Protein AF-A0A2N5SEU7-F1 (afdb_monomer_lite)

InterPro domains:
  IPR001895 Ras guanine-nucleotide exchange factors catalytic domain [PF00617] (1-137)
  IPR001895 Ras guanine-nucleotide exchange factors catalytic domain [PS50009] (1-193)
  IPR001895 Ras guanine-nucleotide exchange factors catalytic domain [SM00147] (1-194)
  IPR008937 Ras-like guanine nucleotide exchange factor [PTHR23113] (2-198)
  IPR019804 Ras guanine-nucleotide exchange factor, conserved site [PS00720] (99-135)
  IPR023578 Ras guanine nucleotide exchange factor domain superfamily [SSF48366] (1-199)
  IPR036964 Ras guanine-nucleotide exchange factor, catalytic domain superfamily [G3DSA:1.10.840.10] (1-204)

Organism: NCBI:txid200324

Structure (mmCIF, N/CA/C/O backbone):
data_AF-A0A2N5SEU7-F1
#
_entry.id   AF-A0A2N5SEU7-F1
#
loop_
_atom_site.group_PDB
_atom_site.id
_atom_site.type_symbol
_atom_site.label_atom_id
_atom_site.label_alt_id
_atom_site.label_comp_id
_atom_site.label_asym_id
_atom_site.label_entity_id
_atom_site.label_seq_id
_atom_site.pdbx_PDB_ins_code
_atom_site.Cartn_x
_atom_site.Cartn_y
_atom_site.Cartn_z
_atom_site.occupancy
_atom_site.B_iso_or_equiv
_atom_site.auth_seq_id
_atom_site.auth_comp_id
_atom_site.auth_asym_id
_atom_site.auth_atom_id
_atom_site.pdbx_PDB_model_num
ATOM 1 N N . MET A 1 1 ? -11.056 3.566 -2.240 1.00 84.94 1 MET A N 1
ATOM 2 C CA . MET A 1 1 ? -10.557 2.668 -1.167 1.00 84.94 1 MET A CA 1
ATOM 3 C C . MET A 1 1 ? -9.875 3.418 -0.014 1.00 84.94 1 MET A C 1
ATOM 5 O O . MET A 1 1 ? -10.468 3.458 1.050 1.00 84.94 1 MET A O 1
ATOM 9 N N . THR A 1 2 ? -8.694 4.036 -0.175 1.00 91.62 2 THR A N 1
ATOM 10 C CA . THR A 1 2 ? -7.961 4.695 0.941 1.00 91.62 2 THR A CA 1
ATOM 11 C C . THR A 1 2 ? -8.786 5.736 1.715 1.00 91.62 2 THR A C 1
ATOM 13 O O . THR A 1 2 ? -8.778 5.711 2.942 1.00 91.62 2 THR A O 1
ATOM 16 N N . GLY A 1 3 ? -9.537 6.603 1.019 1.00 90.00 3 GLY A N 1
ATOM 17 C CA . GLY A 1 3 ? -10.453 7.569 1.650 1.00 90.00 3 GLY A CA 1
ATOM 18 C C . GLY A 1 3 ? -11.487 6.896 2.557 1.00 90.00 3 GLY A C 1
ATOM 19 O O . GLY A 1 3 ? -11.580 7.239 3.729 1.00 90.00 3 GLY A O 1
ATOM 20 N N . TRP A 1 4 ? -12.136 5.830 2.070 1.00 90.62 4 TRP A N 1
ATOM 21 C CA . TRP A 1 4 ? -13.144 5.068 2.822 1.00 90.62 4 TRP A CA 1
ATOM 22 C C . TRP A 1 4 ? -12.610 4.516 4.145 1.00 90.62 4 TRP A C 1
ATOM 24 O O . TRP A 1 4 ? -13.307 4.573 5.153 1.00 90.62 4 TRP A O 1
ATOM 34 N N . PHE A 1 5 ? -11.364 4.034 4.188 1.00 94.19 5 PHE A N 1
ATOM 35 C CA . PHE A 1 5 ? -10.752 3.596 5.447 1.00 94.19 5 PHE A CA 1
ATOM 36 C C . PHE A 1 5 ? -10.540 4.757 6.430 1.00 94.19 5 PHE A C 1
ATOM 38 O O . PHE A 1 5 ? -10.789 4.592 7.622 1.00 94.19 5 PHE A O 1
ATOM 45 N N . THR A 1 6 ? -10.109 5.925 5.944 1.00 94.31 6 THR A N 1
ATOM 46 C CA . THR A 1 6 ? -9.941 7.141 6.758 1.00 94.31 6 THR A CA 1
ATOM 47 C C . THR A 1 6 ? -11.289 7.637 7.289 1.00 94.31 6 THR A C 1
ATOM 49 O O . THR A 1 6 ? -11.444 7.823 8.493 1.00 94.31 6 THR A O 1
ATOM 52 N N . GLU A 1 7 ? -12.289 7.779 6.420 1.00 92.31 7 GLU A N 1
ATOM 53 C CA . GLU A 1 7 ? -13.646 8.207 6.777 1.00 92.31 7 GLU A CA 1
ATOM 54 C C . GLU A 1 7 ? -14.337 7.230 7.726 1.00 92.31 7 GLU A C 1
ATOM 56 O O . GLU A 1 7 ? -14.929 7.662 8.706 1.00 92.31 7 GLU A O 1
ATOM 61 N N . THR A 1 8 ? -14.188 5.919 7.526 1.00 93.38 8 THR A N 1
ATOM 62 C CA . THR A 1 8 ? -14.771 4.908 8.426 1.00 93.38 8 THR A CA 1
ATOM 63 C C . THR A 1 8 ? -14.212 5.018 9.855 1.00 93.38 8 THR A C 1
ATOM 65 O O . THR A 1 8 ? -14.918 4.706 10.811 1.00 93.38 8 THR A O 1
ATOM 68 N N . ILE A 1 9 ? -12.978 5.511 10.042 1.00 96.25 9 ILE A N 1
ATOM 69 C CA . ILE A 1 9 ? -12.434 5.835 11.376 1.00 96.25 9 ILE A CA 1
ATOM 70 C C . ILE A 1 9 ? -12.986 7.181 11.889 1.00 96.25 9 ILE A C 1
ATOM 72 O O . ILE A 1 9 ? -13.274 7.311 13.076 1.00 96.25 9 ILE A O 1
ATOM 76 N N . LEU A 1 10 ? -13.140 8.184 11.020 1.00 95.25 10 LEU A N 1
ATOM 77 C CA . LEU A 1 10 ? -13.598 9.538 11.375 1.00 95.25 10 LEU A CA 1
ATOM 78 C C . LEU A 1 10 ? -15.130 9.690 11.493 1.00 95.25 10 LEU A C 1
ATOM 80 O O . LEU A 1 10 ? -15.620 10.711 11.976 1.00 95.25 10 LEU A O 1
ATOM 84 N N . ALA A 1 11 ? -15.902 8.689 11.078 1.00 93.31 11 ALA A N 1
ATOM 85 C CA . ALA A 1 11 ? -17.342 8.617 11.307 1.00 93.31 11 ALA A CA 1
ATOM 86 C C . ALA A 1 11 ? -17.681 8.323 12.782 1.00 93.31 11 ALA A C 1
ATOM 88 O O . ALA A 1 11 ? -18.759 8.675 13.247 1.00 93.31 11 ALA A O 1
ATOM 89 N N . GLU A 1 12 ? -16.760 7.710 13.533 1.00 96.31 12 GLU A N 1
ATOM 90 C CA . GLU A 1 12 ? -16.981 7.290 14.919 1.00 96.31 12 GLU A CA 1
ATOM 91 C C . GLU A 1 12 ? -16.518 8.358 15.925 1.00 96.31 12 GLU A C 1
ATOM 93 O O . GLU A 1 12 ? -15.339 8.422 16.280 1.00 96.31 12 GLU A O 1
ATOM 98 N N . ASP A 1 13 ? -17.443 9.175 16.441 1.00 95.25 13 ASP A N 1
ATOM 99 C CA . ASP A 1 13 ? -17.158 10.131 17.527 1.00 95.25 13 ASP A CA 1
ATOM 100 C C . ASP A 1 13 ? -16.770 9.432 18.846 1.00 95.25 13 ASP A C 1
ATOM 102 O O . ASP A 1 13 ? -15.862 9.881 19.555 1.00 95.25 13 ASP A O 1
ATOM 106 N N . ASP A 1 14 ? -17.389 8.288 19.162 1.00 97.25 14 ASP A N 1
ATOM 107 C CA . ASP A 1 14 ? -17.057 7.515 20.363 1.00 97.25 14 ASP A CA 1
ATOM 108 C C . ASP A 1 14 ? -15.675 6.853 20.239 1.00 97.25 14 ASP A C 1
ATOM 110 O O . ASP A 1 14 ? -15.407 6.047 19.345 1.00 97.25 14 ASP A O 1
ATOM 114 N N . ILE A 1 15 ? -14.792 7.153 21.194 1.00 96.94 15 ILE A N 1
ATOM 115 C CA . ILE A 1 15 ? -13.411 6.658 21.208 1.00 96.94 15 ILE A CA 1
ATOM 116 C C . ILE A 1 15 ? -13.306 5.128 21.288 1.00 96.94 15 ILE A C 1
ATOM 118 O O . ILE A 1 15 ? -12.370 4.553 20.730 1.00 96.94 15 ILE A O 1
ATOM 122 N N . ARG A 1 16 ? -14.247 4.435 21.944 1.00 97.19 16 ARG A N 1
ATOM 123 C CA . ARG A 1 16 ? -14.218 2.969 22.090 1.00 97.19 16 ARG A CA 1
ATOM 124 C C . ARG A 1 16 ? -14.600 2.301 20.771 1.00 97.19 16 ARG A C 1
ATOM 126 O O . ARG A 1 16 ? -13.908 1.372 20.349 1.00 97.19 16 ARG A O 1
ATOM 133 N N . LYS A 1 17 ? -15.636 2.806 20.094 1.00 98.12 17 LYS A N 1
ATOM 134 C CA . LYS A 1 17 ? -16.016 2.393 18.735 1.00 98.12 17 LYS A CA 1
ATOM 135 C C . LYS A 1 17 ? -14.904 2.698 17.735 1.00 98.12 17 LYS A C 1
ATOM 137 O O . LYS A 1 17 ? -14.434 1.787 17.062 1.00 98.12 17 LYS A O 1
ATOM 142 N N . ARG A 1 18 ? -14.380 3.927 17.717 1.00 98.25 18 ARG A N 1
ATOM 143 C CA . ARG A 1 18 ? -13.276 4.337 16.833 1.00 98.25 18 ARG A CA 1
ATOM 144 C C . ARG A 1 18 ? -12.023 3.476 17.014 1.00 98.25 18 ARG A C 1
ATOM 146 O O . ARG A 1 18 ? -11.428 3.029 16.035 1.00 98.25 18 ARG A O 1
ATOM 153 N N . THR A 1 19 ? -11.669 3.153 18.260 1.00 98.31 19 THR A N 1
ATOM 154 C CA . THR A 1 19 ? -10.582 2.210 18.583 1.00 98.31 19 THR A CA 1
ATOM 155 C C . THR A 1 19 ? -10.891 0.793 18.088 1.00 98.31 19 THR A C 1
ATOM 157 O O . THR A 1 19 ? -9.995 0.107 17.590 1.00 98.31 19 THR A O 1
ATOM 160 N N . HIS A 1 20 ? -12.145 0.332 18.181 1.00 98.19 20 HIS A N 1
ATOM 161 C CA . HIS A 1 20 ? -12.567 -0.952 17.613 1.00 98.19 20 HIS A CA 1
ATOM 162 C C . HIS A 1 20 ? -12.411 -0.967 16.086 1.00 98.19 20 HIS A C 1
ATOM 164 O O . HIS A 1 20 ? -11.820 -1.905 15.552 1.00 98.19 20 HIS A O 1
ATOM 170 N N . THR A 1 21 ? -12.870 0.075 15.395 1.00 98.19 21 THR A N 1
ATOM 171 C CA . THR A 1 21 ? -12.757 0.230 13.939 1.00 98.19 21 THR A CA 1
ATOM 172 C C . THR A 1 21 ? -11.297 0.261 13.486 1.00 98.19 21 THR A C 1
ATOM 174 O O . THR A 1 21 ? -10.906 -0.513 12.612 1.00 98.19 21 THR A O 1
ATOM 177 N N . LEU A 1 22 ? -10.443 1.044 14.154 1.00 98.38 22 LEU A N 1
ATOM 178 C CA . LEU A 1 22 ? -8.996 1.060 13.913 1.00 98.38 22 LEU A CA 1
ATOM 179 C C . LEU A 1 22 ? -8.372 -0.340 14.093 1.00 98.38 22 LEU A C 1
ATOM 181 O O . LEU A 1 22 ? -7.622 -0.822 13.243 1.00 98.38 22 LEU A O 1
ATOM 185 N N . LYS A 1 23 ? -8.739 -1.045 15.170 1.00 98.38 23 LYS A N 1
ATOM 186 C CA . LYS A 1 23 ? -8.295 -2.418 15.469 1.00 98.38 23 LYS A CA 1
ATOM 187 C C . LYS A 1 23 ? -8.812 -3.450 14.458 1.00 98.38 23 LYS A C 1
ATOM 189 O O . LYS A 1 23 ? -8.128 -4.446 14.215 1.00 98.38 23 LYS A O 1
ATOM 194 N N . PHE A 1 24 ? -9.991 -3.239 13.875 1.00 98.25 24 PHE A N 1
ATOM 195 C CA . PHE A 1 24 ? -10.531 -4.057 12.789 1.00 98.25 24 PHE A CA 1
ATOM 196 C C . PHE A 1 24 ? -9.745 -3.837 11.491 1.00 98.25 24 PHE A C 1
ATOM 198 O O . PHE A 1 24 ? -9.291 -4.811 10.895 1.00 98.25 24 PHE A O 1
ATOM 205 N N . LEU A 1 25 ? -9.486 -2.586 11.104 1.00 98.25 25 LEU A N 1
ATOM 206 C CA . LEU A 1 25 ? -8.713 -2.265 9.899 1.00 98.25 25 LEU A CA 1
ATOM 207 C C . LEU A 1 25 ? -7.263 -2.772 9.977 1.00 98.25 25 LEU A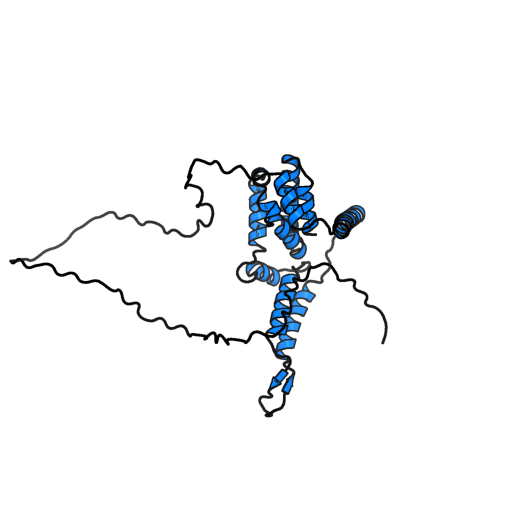 C 1
ATOM 209 O O . LEU A 1 25 ? -6.741 -3.284 8.990 1.00 98.25 25 LEU A O 1
ATOM 213 N N . ILE A 1 26 ? -6.643 -2.752 11.163 1.00 98.62 26 ILE A N 1
ATOM 214 C CA . ILE A 1 26 ? -5.329 -3.378 11.394 1.00 98.62 26 ILE A CA 1
ATOM 215 C C . ILE A 1 26 ? -5.371 -4.903 11.172 1.00 98.62 26 ILE A C 1
ATOM 217 O O . ILE A 1 26 ? -4.456 -5.460 10.564 1.00 98.62 26 ILE A O 1
ATOM 221 N N . LYS A 1 27 ? -6.431 -5.596 11.619 1.00 98.50 27 LYS A N 1
ATOM 222 C CA . LYS A 1 27 ? -6.618 -7.035 11.339 1.00 98.50 27 LYS A CA 1
ATOM 223 C C . LYS A 1 27 ? -6.867 -7.302 9.852 1.00 98.50 27 LYS A C 1
ATOM 225 O O . LYS A 1 27 ? -6.326 -8.268 9.323 1.00 98.50 27 LYS A O 1
ATOM 230 N N . LEU A 1 28 ? -7.676 -6.466 9.196 1.00 98.19 28 LEU A N 1
ATOM 231 C CA . LEU A 1 28 ? -7.970 -6.562 7.765 1.00 98.19 28 LEU A CA 1
ATOM 232 C C . LEU A 1 28 ? -6.685 -6.426 6.944 1.00 98.19 28 LEU A C 1
ATOM 234 O O . LEU A 1 28 ? -6.386 -7.306 6.145 1.00 98.19 28 LEU A O 1
ATOM 238 N N . GLY A 1 29 ? -5.887 -5.386 7.202 1.00 98.38 29 GLY A N 1
ATOM 239 C CA . GLY A 1 29 ? -4.571 -5.216 6.590 1.00 98.38 29 GLY A CA 1
ATOM 240 C C . GLY A 1 29 ? -3.677 -6.440 6.803 1.00 98.38 29 GLY A C 1
ATOM 241 O O . GLY A 1 29 ? -3.107 -6.960 5.847 1.00 98.38 29 GLY A O 1
ATOM 242 N N . PHE A 1 30 ? -3.612 -6.977 8.026 1.00 98.38 30 PHE A N 1
ATOM 243 C CA . PHE A 1 30 ? -2.788 -8.158 8.289 1.00 98.38 30 PHE A CA 1
ATOM 244 C C . PHE A 1 30 ? -3.276 -9.388 7.506 1.00 98.38 30 PHE A C 1
ATOM 246 O O . PHE A 1 30 ? -2.461 -10.138 6.974 1.00 98.38 30 PHE A O 1
ATOM 253 N N . LYS A 1 31 ? -4.594 -9.559 7.338 1.00 98.12 31 LYS A N 1
ATOM 254 C CA . LYS A 1 31 ? -5.138 -10.636 6.503 1.00 98.12 31 LYS A CA 1
ATOM 255 C C . LYS A 1 31 ? -4.846 -10.429 5.012 1.00 98.12 31 LYS A C 1
ATOM 257 O O . LYS A 1 31 ? -4.557 -11.396 4.314 1.00 98.12 31 LYS A O 1
ATOM 262 N N . LEU A 1 32 ? -4.834 -9.183 4.535 1.00 97.62 32 LEU A N 1
ATOM 263 C CA . LEU A 1 32 ? -4.401 -8.841 3.175 1.00 97.62 32 LEU A CA 1
ATOM 264 C C . LEU A 1 32 ? -2.904 -9.130 2.958 1.00 97.62 32 LEU A C 1
ATOM 266 O O . LEU A 1 32 ? -2.536 -9.574 1.872 1.00 97.62 32 LEU A O 1
ATOM 270 N N . LEU A 1 33 ? -2.059 -8.962 3.984 1.00 97.50 33 LEU A N 1
ATOM 271 C CA . LEU A 1 33 ? -0.649 -9.372 3.956 1.00 97.50 33 LEU A CA 1
ATOM 272 C C . LEU A 1 33 ? -0.493 -10.900 3.872 1.00 97.50 33 LEU A C 1
ATOM 274 O O . LEU A 1 33 ? 0.261 -11.373 3.026 1.00 97.50 33 LEU A O 1
ATOM 278 N N . GLU A 1 34 ? -1.226 -11.673 4.685 1.00 95.81 34 GLU A N 1
ATOM 279 C CA . GLU A 1 34 ? -1.251 -13.147 4.585 1.00 95.81 34 GLU A CA 1
ATOM 280 C C . GLU A 1 34 ? -1.711 -13.626 3.195 1.00 95.81 34 GLU A C 1
ATOM 282 O O . GLU A 1 34 ? -1.179 -14.594 2.660 1.00 95.81 34 GLU A O 1
ATOM 287 N N . MET A 1 35 ? -2.686 -12.932 2.598 1.00 95.25 35 MET A N 1
ATOM 288 C CA . MET A 1 35 ? -3.232 -13.212 1.263 1.00 95.25 35 MET A CA 1
ATOM 289 C C . MET A 1 35 ? -2.380 -12.664 0.104 1.00 95.25 35 MET A C 1
ATOM 291 O O . MET A 1 35 ? -2.806 -12.759 -1.045 1.00 95.25 35 MET A O 1
ATOM 295 N N . GLN A 1 36 ? -1.226 -12.044 0.381 1.00 96.12 36 GLN A N 1
ATOM 296 C CA . GLN A 1 36 ? -0.364 -11.401 -0.624 1.00 96.12 36 GLN A CA 1
ATOM 297 C C . GLN A 1 36 ? -1.112 -10.364 -1.499 1.00 96.12 36 GLN A C 1
ATOM 299 O O . GLN A 1 36 ? -0.744 -10.093 -2.642 1.00 96.12 36 GLN A O 1
ATOM 304 N N . ASN A 1 37 ? -2.167 -9.738 -0.960 1.00 97.00 37 ASN A N 1
ATOM 305 C CA . ASN A 1 37 ? -2.892 -8.638 -1.597 1.00 97.00 37 ASN A CA 1
ATOM 306 C C . ASN A 1 37 ? -2.263 -7.301 -1.187 1.00 97.00 37 ASN A C 1
ATOM 308 O O . ASN A 1 37 ? -2.781 -6.548 -0.355 1.00 97.00 37 ASN A O 1
ATOM 312 N N . TYR A 1 38 ? -1.106 -7.019 -1.779 1.00 97.6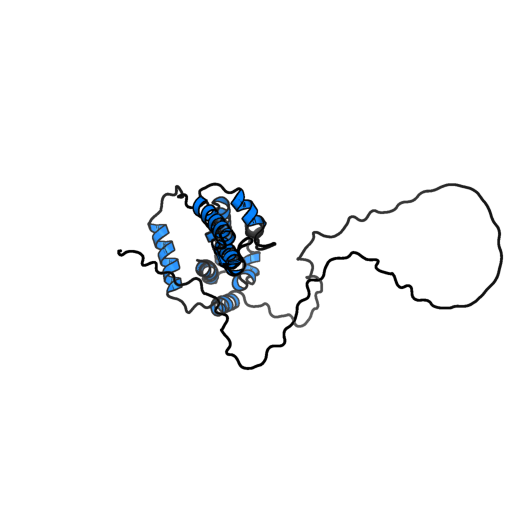2 38 TYR A N 1
ATOM 313 C CA . TYR A 1 38 ? -0.320 -5.826 -1.496 1.00 97.62 38 TYR A CA 1
ATOM 314 C C . TYR A 1 38 ? -1.009 -4.535 -1.951 1.00 97.62 38 TYR A C 1
ATOM 316 O O . TYR A 1 38 ? -0.818 -3.503 -1.314 1.00 97.62 38 TYR A O 1
ATOM 324 N N . ASN A 1 39 ? -1.848 -4.571 -2.991 1.00 96.81 39 ASN A N 1
ATOM 325 C CA . ASN A 1 39 ? -2.570 -3.384 -3.464 1.00 96.81 39 ASN A CA 1
ATOM 326 C C . ASN A 1 39 ? -3.597 -2.860 -2.436 1.00 96.81 39 ASN A C 1
ATOM 328 O O . ASN A 1 39 ? -3.611 -1.672 -2.096 1.00 96.81 39 ASN A O 1
ATOM 332 N N . ALA A 1 40 ? -4.422 -3.751 -1.877 1.00 96.62 40 ALA A N 1
ATOM 333 C CA . ALA A 1 40 ? -5.364 -3.381 -0.822 1.00 96.62 40 ALA A CA 1
ATOM 334 C C . ALA A 1 40 ? -4.650 -3.122 0.520 1.00 96.62 40 ALA A C 1
ATOM 336 O O . ALA A 1 40 ? -5.024 -2.198 1.243 1.00 96.62 40 ALA A O 1
ATOM 337 N N . LEU A 1 41 ? -3.580 -3.866 0.832 1.00 98.00 41 LEU A N 1
ATOM 338 C CA . LEU A 1 41 ? -2.740 -3.610 2.008 1.00 98.00 41 LEU A CA 1
ATOM 339 C C . LEU A 1 41 ? -2.111 -2.209 1.977 1.00 98.00 41 LEU A C 1
ATOM 341 O O . LEU A 1 41 ? -2.154 -1.512 2.987 1.00 98.00 41 LEU A O 1
ATOM 345 N N . MET A 1 42 ? -1.572 -1.768 0.835 1.00 97.38 42 MET A N 1
ATOM 346 C CA . MET A 1 42 ? -1.073 -0.397 0.669 1.00 97.38 42 MET A CA 1
ATOM 347 C C . MET A 1 42 ? -2.189 0.622 0.912 1.00 97.38 42 MET A C 1
ATOM 349 O O . MET A 1 42 ? -1.973 1.583 1.640 1.00 97.38 42 MET A O 1
ATOM 353 N N . SER A 1 43 ? -3.401 0.375 0.404 1.00 96.50 43 SER A N 1
ATOM 354 C CA . SER A 1 43 ? -4.559 1.253 0.639 1.00 96.50 43 SER A CA 1
ATOM 355 C C . SER A 1 43 ? -4.927 1.367 2.129 1.00 96.50 43 SER A C 1
ATOM 357 O O . SER A 1 43 ? -5.197 2.468 2.607 1.00 96.50 43 SER A O 1
ATOM 359 N N . VAL A 1 44 ? -4.882 0.264 2.892 1.00 97.81 44 VAL A N 1
ATOM 360 C CA . VAL A 1 44 ? -5.044 0.288 4.361 1.00 97.81 44 VAL A CA 1
ATOM 361 C C . VAL A 1 44 ? -3.896 1.062 5.015 1.00 97.81 44 VAL A C 1
ATOM 363 O O . VAL A 1 44 ? -4.133 1.976 5.801 1.00 97.81 44 VAL A O 1
ATOM 366 N N . MET A 1 45 ? -2.647 0.738 4.679 1.00 97.81 45 MET A N 1
ATOM 367 C CA . MET A 1 45 ? -1.474 1.345 5.314 1.00 97.81 45 MET A CA 1
ATOM 368 C C . MET A 1 45 ? -1.339 2.841 5.012 1.00 97.81 45 MET A C 1
ATOM 370 O O . MET A 1 45 ? -0.936 3.581 5.902 1.00 97.81 45 MET A O 1
ATOM 374 N N . SER A 1 46 ? -1.730 3.317 3.827 1.00 95.94 46 SER A N 1
ATOM 375 C CA . SER A 1 46 ? -1.790 4.749 3.503 1.00 95.94 46 SER A CA 1
ATOM 376 C C . SER A 1 46 ? -2.845 5.498 4.323 1.00 95.94 46 SER A C 1
ATOM 378 O O . SER A 1 46 ? -2.592 6.630 4.727 1.00 95.94 46 SER A O 1
ATOM 380 N N . ALA A 1 47 ? -3.995 4.880 4.616 1.00 96.31 47 ALA A N 1
ATOM 381 C CA . ALA A 1 47 ? -4.999 5.476 5.498 1.00 96.31 47 ALA A CA 1
ATOM 382 C C . ALA A 1 47 ? -4.494 5.540 6.950 1.00 96.31 47 ALA A C 1
ATOM 384 O O . ALA A 1 47 ? -4.536 6.597 7.582 1.00 96.31 47 ALA A O 1
ATOM 385 N N . LEU A 1 48 ? -3.937 4.435 7.460 1.00 97.69 48 LEU A N 1
ATOM 386 C CA . LEU A 1 48 ? -3.435 4.342 8.836 1.00 97.69 48 LEU A CA 1
ATOM 387 C C . LEU A 1 48 ? -2.192 5.211 9.096 1.00 97.69 48 LEU A C 1
ATOM 389 O O . LEU A 1 48 ? -2.088 5.797 10.170 1.00 97.69 48 LEU A O 1
ATOM 393 N N . ASN A 1 49 ? -1.282 5.333 8.121 1.00 96.25 49 ASN A N 1
ATOM 394 C CA . ASN A 1 49 ? -0.111 6.219 8.181 1.00 96.25 49 ASN A CA 1
ATOM 395 C C . ASN A 1 49 ? -0.423 7.679 7.784 1.00 96.25 49 ASN A C 1
ATOM 397 O O . ASN A 1 49 ? 0.493 8.503 7.743 1.00 96.25 49 ASN A O 1
ATOM 401 N N . SER A 1 50 ? -1.677 8.034 7.482 1.00 95.62 50 SER A N 1
ATOM 402 C CA . SER A 1 50 ? -2.032 9.428 7.189 1.00 95.62 50 SER A CA 1
ATOM 403 C C . SER A 1 50 ? -1.830 10.319 8.421 1.00 95.62 50 SER A C 1
ATOM 405 O O . SER A 1 50 ? -2.066 9.905 9.558 1.00 95.62 50 SER A O 1
ATOM 407 N N . SER A 1 51 ? -1.437 11.578 8.210 1.00 94.88 51 SER A N 1
ATOM 408 C CA . SER A 1 51 ? -1.304 12.573 9.289 1.00 94.88 51 SER A CA 1
ATOM 409 C C . SER A 1 51 ? -2.611 12.770 10.067 1.00 94.88 51 SER A C 1
ATOM 411 O O . SER A 1 51 ? -2.574 13.012 11.272 1.00 94.88 51 SER A O 1
ATOM 413 N N . THR A 1 52 ? -3.745 12.613 9.382 1.00 95.19 52 THR A N 1
ATOM 414 C CA . THR A 1 52 ? -5.117 12.642 9.898 1.00 95.19 52 THR A CA 1
ATOM 415 C C . THR A 1 52 ? -5.408 11.535 10.915 1.00 95.19 52 THR A C 1
ATOM 417 O O . THR A 1 52 ? -6.021 11.808 11.945 1.00 95.19 52 THR A O 1
ATOM 420 N N . ILE A 1 53 ? -4.940 10.302 10.681 1.00 97.38 53 ILE A N 1
ATOM 421 C CA . ILE A 1 53 ? -5.174 9.169 11.593 1.00 97.38 53 ILE A CA 1
ATOM 422 C C . ILE A 1 53 ? -4.048 9.028 12.629 1.00 97.38 53 ILE A C 1
ATOM 424 O O . ILE A 1 53 ? -4.330 8.811 13.808 1.00 97.38 53 ILE A O 1
ATOM 428 N N . LEU A 1 54 ? -2.776 9.226 12.259 1.00 96.75 54 LEU A N 1
ATOM 429 C CA . LEU A 1 54 ? -1.624 9.124 13.177 1.00 96.75 54 LEU A CA 1
ATOM 430 C C . LEU A 1 54 ? -1.646 10.139 14.335 1.00 96.75 54 LEU A C 1
ATOM 432 O O . LEU A 1 54 ? -0.908 9.977 15.316 1.00 96.75 54 LEU A O 1
ATOM 436 N N . ARG A 1 55 ? -2.463 11.194 14.240 1.00 96.62 55 ARG A N 1
ATOM 437 C CA . ARG A 1 55 ? -2.616 12.205 15.295 1.00 96.62 55 ARG A CA 1
ATOM 438 C C . ARG A 1 55 ? -3.672 11.888 16.360 1.00 96.62 55 ARG A C 1
ATOM 440 O O . ARG A 1 55 ? -3.678 12.574 17.376 1.00 96.62 55 ARG A O 1
ATOM 447 N N . LEU A 1 56 ? -4.513 10.870 16.159 1.00 97.06 56 LEU A N 1
ATOM 448 C CA . LEU A 1 56 ? -5.577 10.457 17.089 1.00 97.06 56 LEU A CA 1
ATOM 449 C C . LEU A 1 56 ? -5.003 9.664 18.281 1.00 97.06 56 LEU A C 1
ATOM 451 O O . LEU A 1 56 ? -5.238 8.460 18.418 1.00 97.06 56 LEU A O 1
ATOM 455 N N . LYS A 1 57 ? -4.140 10.300 19.085 1.00 96.38 57 LYS A N 1
ATOM 456 C CA . LYS A 1 57 ? -3.305 9.624 20.093 1.00 96.38 57 LYS A CA 1
ATOM 457 C C . LYS A 1 57 ? -4.119 8.789 21.074 1.00 96.38 57 LYS A C 1
ATOM 459 O O . LYS A 1 57 ? -3.763 7.631 21.288 1.00 96.38 57 LYS A O 1
ATOM 464 N N . ARG A 1 58 ? -5.263 9.299 21.537 1.00 95.94 58 ARG A N 1
ATOM 465 C CA . ARG A 1 58 ? -6.121 8.606 22.506 1.00 95.94 58 ARG A CA 1
ATOM 466 C C . ARG A 1 58 ? -6.745 7.343 21.883 1.00 95.94 58 ARG A C 1
ATOM 468 O O . ARG A 1 58 ? -6.822 6.298 22.528 1.00 95.94 58 ARG A O 1
ATOM 475 N N . THR A 1 59 ? -7.104 7.390 20.594 1.00 97.69 59 THR A N 1
ATOM 476 C CA . THR A 1 59 ? -7.540 6.203 19.824 1.00 97.69 59 THR A CA 1
ATOM 477 C C . THR A 1 59 ? -6.414 5.171 19.659 1.00 97.69 59 THR A C 1
ATOM 479 O O . THR A 1 59 ? -6.639 3.970 19.827 1.00 97.69 59 THR A O 1
ATOM 482 N N . TRP A 1 60 ? -5.185 5.604 19.349 1.00 97.69 60 TRP A N 1
ATOM 483 C CA . TRP A 1 60 ? -4.037 4.692 19.243 1.00 97.69 60 TRP A CA 1
ATOM 484 C C . TRP A 1 60 ? -3.664 4.079 20.601 1.00 97.69 60 TRP A C 1
ATOM 486 O O . TRP A 1 60 ? -3.325 2.898 20.663 1.00 97.69 60 TRP A O 1
ATOM 496 N N . GLU A 1 61 ? -3.757 4.837 21.695 1.00 96.56 61 GLU A N 1
ATOM 497 C CA . GLU A 1 61 ? -3.554 4.378 23.077 1.00 96.56 61 GLU A CA 1
ATOM 498 C C . GLU A 1 61 ? -4.479 3.217 23.453 1.00 96.56 61 GLU A C 1
ATOM 500 O O . GLU A 1 61 ? -3.996 2.219 23.989 1.00 96.56 61 GLU A O 1
ATOM 505 N N . GLY A 1 62 ? -5.749 3.255 23.035 1.00 95.94 62 GLY A N 1
ATOM 506 C CA . GLY A 1 62 ? -6.699 2.147 23.197 1.00 95.94 62 GLY A CA 1
ATOM 507 C C . GLY A 1 62 ? -6.328 0.833 22.476 1.00 95.94 62 GLY A C 1
ATOM 508 O O . GLY A 1 62 ? -6.946 -0.210 22.725 1.00 95.94 62 GLY A O 1
ATOM 509 N N . LEU A 1 63 ? -5.316 0.823 21.598 1.00 96.94 63 LEU A N 1
ATOM 510 C CA . LEU A 1 63 ? -4.817 -0.398 20.960 1.00 96.94 63 LEU A CA 1
ATOM 511 C C . LEU A 1 63 ? -3.8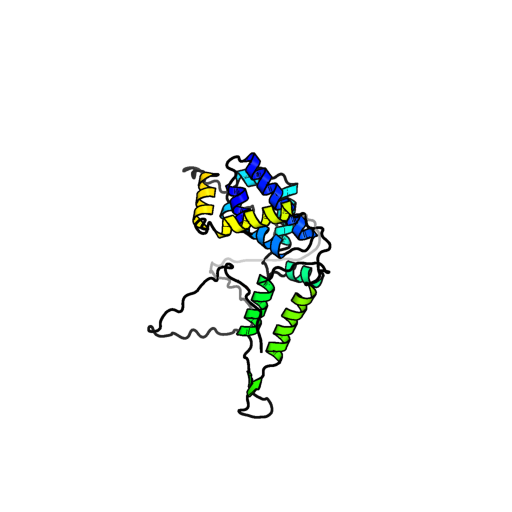50 -1.174 21.866 1.00 96.94 63 LEU A C 1
ATOM 513 O O . LEU A 1 63 ? -2.660 -0.863 21.960 1.00 96.94 63 LEU A O 1
ATOM 517 N N . GLY A 1 64 ? -4.337 -2.276 22.440 1.00 94.69 64 GLY A N 1
ATOM 518 C CA . GLY A 1 64 ? -3.494 -3.253 23.137 1.00 94.69 64 GLY A CA 1
ATOM 519 C C . GLY A 1 64 ? -2.442 -3.921 22.233 1.00 94.69 64 GLY A C 1
ATOM 520 O O . GLY A 1 64 ? -2.665 -4.134 21.037 1.00 94.69 64 GLY A O 1
ATOM 521 N N . ASN A 1 65 ? -1.312 -4.305 22.837 1.00 95.94 65 ASN A N 1
ATOM 522 C CA . ASN A 1 65 ? -0.035 -4.665 22.194 1.00 95.94 65 ASN A CA 1
ATOM 523 C C . ASN A 1 65 ? -0.135 -5.575 20.956 1.00 95.94 65 ASN A C 1
ATOM 525 O O . ASN A 1 65 ? 0.562 -5.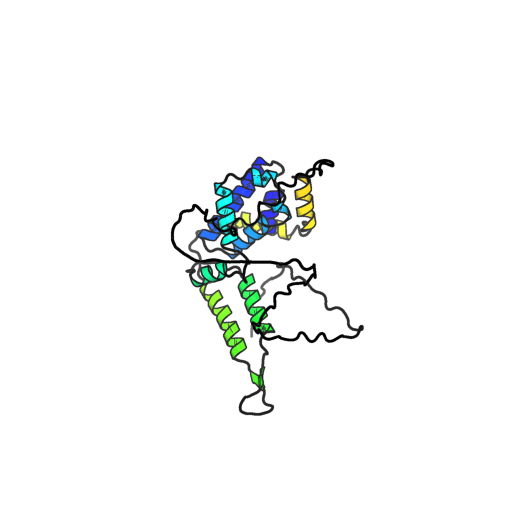335 19.972 1.00 95.94 65 ASN A O 1
ATOM 529 N N . LYS A 1 66 ? -1.020 -6.586 20.954 1.00 96.81 66 LYS A N 1
ATOM 530 C CA . LYS A 1 66 ? -1.190 -7.483 19.795 1.00 96.81 66 LYS A CA 1
ATOM 531 C C . LYS A 1 66 ? -1.583 -6.730 18.518 1.00 96.81 66 LYS A C 1
ATOM 533 O O . LYS A 1 66 ? -1.096 -7.091 17.459 1.00 96.81 66 LYS A O 1
ATOM 538 N N . ALA A 1 67 ? -2.412 -5.686 18.595 1.00 97.44 67 ALA A N 1
ATOM 539 C CA . ALA A 1 67 ? -2.770 -4.892 17.417 1.00 97.44 67 ALA A CA 1
ATOM 540 C C . ALA A 1 67 ? -1.577 -4.067 16.902 1.00 97.44 67 ALA A C 1
ATOM 542 O O . ALA A 1 67 ? -1.326 -4.045 15.700 1.00 97.44 67 ALA A O 1
ATOM 543 N N . ARG A 1 68 ? -0.799 -3.464 17.810 1.00 96.88 68 ARG A N 1
ATOM 544 C CA . ARG A 1 68 ? 0.407 -2.692 17.467 1.00 96.88 68 ARG A CA 1
ATOM 545 C C . ARG A 1 68 ? 1.441 -3.556 16.737 1.00 96.88 68 ARG A C 1
ATOM 547 O O . ARG A 1 68 ? 1.839 -3.203 15.638 1.00 96.88 68 ARG A O 1
ATOM 554 N N . MET A 1 69 ? 1.738 -4.757 17.242 1.00 98.00 69 MET A N 1
ATOM 555 C CA . MET A 1 69 ? 2.676 -5.685 16.585 1.00 98.00 69 MET A CA 1
ATOM 556 C C . MET A 1 69 ? 2.248 -6.112 15.166 1.00 98.00 69 MET A C 1
ATOM 558 O O . MET A 1 69 ? 3.104 -6.297 14.300 1.00 98.00 69 MET A O 1
ATOM 562 N N . LEU A 1 70 ? 0.942 -6.261 14.899 1.00 98.31 70 LEU A N 1
ATOM 563 C CA . LEU A 1 70 ? 0.445 -6.522 13.538 1.00 98.31 70 LEU A CA 1
ATOM 564 C C . LEU A 1 70 ? 0.652 -5.298 12.632 1.00 98.31 70 LEU A C 1
ATOM 566 O O . LEU A 1 70 ? 1.097 -5.449 11.496 1.00 98.31 70 LEU A O 1
ATOM 570 N N . PHE A 1 71 ? 0.384 -4.092 13.144 1.00 98.06 71 PHE A N 1
ATOM 571 C CA . PHE A 1 71 ? 0.632 -2.836 12.433 1.00 98.06 71 PHE A CA 1
ATOM 572 C C . PHE A 1 71 ? 2.119 -2.630 12.107 1.00 98.06 71 PHE A C 1
ATOM 574 O O . PHE A 1 71 ? 2.457 -2.386 10.949 1.00 98.06 71 PHE A O 1
ATOM 581 N N . ASP A 1 72 ? 3.012 -2.836 13.075 1.00 97.69 72 ASP A N 1
ATOM 582 C CA . ASP A 1 72 ? 4.463 -2.738 12.883 1.00 97.69 72 ASP A CA 1
ATOM 583 C C . ASP A 1 72 ? 4.973 -3.761 11.854 1.00 97.69 72 ASP A C 1
ATOM 585 O O . ASP A 1 72 ? 5.828 -3.451 11.021 1.00 97.69 72 ASP A O 1
ATOM 589 N N . THR A 1 73 ? 4.400 -4.970 11.858 1.00 98.06 73 THR A N 1
ATOM 590 C CA . THR A 1 73 ? 4.719 -6.036 10.896 1.00 98.06 73 THR A CA 1
ATOM 591 C C . THR A 1 73 ? 4.304 -5.653 9.472 1.00 98.06 73 THR A C 1
ATOM 593 O O . THR A 1 73 ? 5.104 -5.804 8.546 1.00 98.06 73 THR A O 1
ATOM 596 N N . MET A 1 74 ? 3.100 -5.098 9.287 1.00 97.81 74 MET A N 1
ATOM 597 C CA . MET A 1 74 ? 2.659 -4.560 7.994 1.00 97.81 74 MET A CA 1
ATOM 598 C C . MET A 1 74 ? 3.549 -3.405 7.529 1.00 97.81 74 MET A C 1
ATOM 600 O O . MET A 1 74 ? 4.057 -3.437 6.410 1.00 97.81 74 MET A O 1
ATOM 604 N N . ASN A 1 75 ? 3.798 -2.421 8.397 1.00 96.31 75 ASN A N 1
ATOM 605 C CA . ASN A 1 75 ? 4.611 -1.242 8.093 1.00 96.31 75 ASN A CA 1
ATOM 606 C C . ASN A 1 75 ? 6.057 -1.621 7.709 1.00 96.31 75 ASN A C 1
ATOM 608 O O . ASN A 1 75 ? 6.660 -1.028 6.815 1.00 96.31 75 ASN A O 1
ATOM 612 N N . ASN A 1 76 ? 6.599 -2.671 8.331 1.00 96.88 76 ASN A N 1
ATOM 613 C CA . ASN A 1 76 ? 7.880 -3.270 7.969 1.00 96.88 76 ASN A CA 1
ATOM 614 C C . ASN A 1 76 ? 7.845 -4.000 6.610 1.00 96.88 76 ASN A C 1
ATOM 616 O O . ASN A 1 76 ? 8.831 -3.932 5.873 1.00 96.88 76 ASN A O 1
ATOM 620 N N . ALA A 1 77 ? 6.744 -4.681 6.271 1.00 95.75 77 ALA A N 1
ATOM 621 C CA . ALA A 1 77 ? 6.594 -5.446 5.031 1.00 95.75 77 ALA A CA 1
ATOM 622 C C . ALA A 1 77 ? 6.426 -4.555 3.786 1.00 95.75 77 ALA A C 1
ATOM 624 O O . ALA A 1 77 ? 7.124 -4.764 2.793 1.00 95.75 77 ALA A O 1
ATOM 625 N N . VAL A 1 78 ? 5.561 -3.534 3.849 1.00 95.56 78 VAL A N 1
ATOM 626 C CA . VAL A 1 78 ? 5.316 -2.586 2.737 1.00 95.56 78 VAL A CA 1
ATOM 627 C C . VAL A 1 78 ? 6.171 -1.312 2.793 1.00 95.56 78 VAL A C 1
ATOM 629 O O . VAL A 1 78 ? 5.928 -0.359 2.059 1.00 95.56 78 VAL A O 1
ATOM 632 N N . SER A 1 79 ? 7.201 -1.303 3.642 1.00 94.88 79 SER A N 1
ATOM 633 C CA . SER A 1 79 ? 8.136 -0.187 3.817 1.00 94.88 79 SER A CA 1
ATOM 634 C C . SER A 1 79 ? 8.660 0.381 2.488 1.00 94.88 79 SER A C 1
ATOM 636 O O . SER A 1 79 ? 9.268 -0.328 1.683 1.00 94.88 79 SER A O 1
ATOM 638 N N . HIS A 1 80 ? 8.522 1.700 2.318 1.00 93.38 80 HIS A N 1
ATOM 639 C CA . HIS A 1 80 ? 9.055 2.456 1.179 1.00 93.38 80 HIS A CA 1
ATOM 640 C C . HIS A 1 80 ? 10.600 2.533 1.152 1.00 93.38 80 HIS A C 1
ATOM 642 O O . HIS A 1 80 ? 11.179 2.955 0.146 1.00 93.38 80 HIS A O 1
ATOM 648 N N . GLN A 1 81 ? 11.301 2.161 2.237 1.00 94.81 81 GLN A N 1
ATOM 649 C CA . GLN A 1 81 ? 12.750 2.372 2.349 1.00 94.81 81 GLN A CA 1
ATOM 650 C C . GLN A 1 81 ? 13.543 1.616 1.265 1.00 94.81 81 GLN A C 1
ATOM 652 O O . GLN A 1 81 ? 13.266 0.459 0.942 1.00 94.81 81 GLN A O 1
ATOM 657 N N . ARG A 1 82 ? 14.580 2.284 0.732 1.00 94.88 82 ARG A N 1
ATOM 658 C CA . ARG A 1 82 ? 15.447 1.797 -0.362 1.00 94.88 82 ARG A CA 1
ATOM 659 C C . ARG A 1 82 ? 14.663 1.374 -1.622 1.00 94.88 82 ARG A C 1
ATOM 661 O O . ARG A 1 82 ? 14.945 0.321 -2.180 1.00 94.88 82 ARG A O 1
ATOM 668 N N . ASN A 1 83 ? 13.686 2.184 -2.050 1.00 95.06 83 ASN A N 1
ATOM 669 C CA . ASN A 1 83 ? 12.765 1.872 -3.156 1.00 95.06 83 ASN A CA 1
ATOM 670 C C . ASN A 1 83 ? 12.077 0.510 -2.935 1.00 95.06 83 ASN A C 1
ATOM 672 O O . ASN A 1 83 ? 12.267 -0.443 -3.691 1.00 95.06 83 ASN A O 1
ATOM 676 N N . TYR A 1 84 ? 11.300 0.421 -1.852 1.00 96.56 84 TYR A N 1
ATOM 677 C CA . TYR A 1 84 ? 10.484 -0.750 -1.515 1.00 96.56 84 TYR A CA 1
ATOM 678 C C . TYR A 1 84 ? 11.258 -2.081 -1.404 1.00 96.56 84 TYR A C 1
ATOM 680 O O . TYR A 1 84 ? 10.726 -3.146 -1.721 1.00 96.56 84 TYR A O 1
ATOM 688 N N . ALA A 1 85 ? 12.521 -2.060 -0.960 1.00 96.62 85 ALA A N 1
ATOM 689 C CA . ALA A 1 85 ? 13.422 -3.213 -1.083 1.00 96.62 85 ALA A CA 1
ATOM 690 C C . ALA A 1 85 ? 12.900 -4.512 -0.430 1.00 96.62 85 ALA A C 1
ATOM 692 O O . ALA A 1 85 ? 13.132 -5.598 -0.962 1.00 96.62 85 ALA A O 1
ATOM 693 N N . LYS A 1 86 ? 12.177 -4.413 0.697 1.00 95.94 86 LYS A N 1
ATOM 694 C CA . LYS A 1 86 ? 11.562 -5.566 1.386 1.00 95.94 86 LYS A CA 1
ATOM 695 C C . LYS A 1 86 ? 10.372 -6.126 0.604 1.00 95.94 86 LYS A C 1
ATOM 697 O O . LYS A 1 86 ? 10.334 -7.320 0.331 1.00 95.94 86 LYS A O 1
ATOM 702 N N . TYR A 1 87 ? 9.463 -5.255 0.172 1.00 97.25 87 TYR A N 1
ATOM 703 C CA . TYR A 1 87 ? 8.314 -5.610 -0.662 1.00 97.25 87 TYR A CA 1
ATOM 704 C C . TYR A 1 87 ? 8.743 -6.250 -1.998 1.00 97.25 87 TYR A C 1
ATOM 706 O O . TYR A 1 87 ? 8.266 -7.326 -2.346 1.00 97.25 87 TYR A O 1
ATOM 714 N N . ARG A 1 88 ? 9.733 -5.673 -2.694 1.00 96.94 88 ARG A N 1
ATOM 715 C CA . ARG A 1 88 ? 10.320 -6.252 -3.921 1.00 96.94 88 ARG A CA 1
ATOM 716 C C . ARG A 1 88 ? 11.023 -7.594 -3.685 1.00 96.94 88 ARG A C 1
ATOM 718 O O . ARG A 1 88 ? 11.083 -8.433 -4.581 1.00 96.94 88 ARG A O 1
ATOM 725 N N . ALA A 1 89 ? 11.601 -7.816 -2.502 1.00 95.75 89 ALA A N 1
ATOM 726 C CA . ALA A 1 89 ? 12.151 -9.122 -2.143 1.00 95.75 89 ALA A CA 1
ATOM 727 C C . ALA A 1 89 ? 11.038 -10.163 -1.943 1.00 95.75 89 ALA A C 1
ATOM 729 O O . ALA A 1 89 ? 11.161 -11.261 -2.479 1.00 95.75 89 ALA A O 1
ATOM 730 N N . ALA A 1 90 ? 9.943 -9.788 -1.272 1.00 95.00 90 ALA A N 1
ATOM 731 C CA . ALA A 1 90 ? 8.771 -10.642 -1.102 1.00 95.00 90 ALA A CA 1
ATOM 732 C C . ALA A 1 90 ? 8.108 -10.994 -2.447 1.00 95.00 90 ALA A C 1
ATOM 734 O O . ALA A 1 90 ? 7.910 -12.171 -2.715 1.00 95.00 90 ALA A O 1
ATOM 735 N N . LEU A 1 91 ? 7.861 -10.025 -3.340 1.00 94.88 91 LEU A N 1
ATOM 736 C CA . LEU A 1 91 ? 7.268 -10.276 -4.668 1.00 94.88 91 LEU A CA 1
ATOM 737 C C . LEU A 1 91 ? 8.041 -11.306 -5.507 1.00 94.88 91 LEU A C 1
ATOM 739 O O . LEU A 1 91 ? 7.443 -12.176 -6.134 1.00 94.88 91 LEU A O 1
ATOM 743 N N . ARG A 1 92 ? 9.378 -11.254 -5.499 1.00 93.06 92 ARG A N 1
ATOM 744 C CA . ARG A 1 92 ? 10.202 -12.225 -6.244 1.00 93.06 92 ARG A CA 1
ATOM 745 C C . ARG A 1 92 ? 10.107 -13.649 -5.685 1.00 93.06 92 ARG A C 1
ATOM 747 O O . ARG A 1 92 ? 10.384 -14.595 -6.411 1.00 93.06 92 ARG A O 1
ATOM 754 N N . GLN A 1 93 ? 9.714 -13.795 -4.420 1.00 93.19 93 GLN A N 1
ATOM 755 C CA . GLN A 1 93 ? 9.471 -15.077 -3.749 1.00 93.19 93 GLN A CA 1
ATOM 756 C C . GLN A 1 93 ? 7.980 -15.463 -3.725 1.00 93.19 93 GLN A C 1
ATOM 758 O O . GLN A 1 93 ? 7.654 -16.618 -3.460 1.00 93.19 93 GLN A O 1
ATOM 763 N N . ALA A 1 94 ? 7.082 -14.516 -4.015 1.00 92.94 94 ALA A N 1
ATOM 764 C CA . ALA A 1 94 ? 5.641 -14.709 -4.028 1.00 92.94 94 ALA A CA 1
ATOM 765 C C . ALA A 1 94 ? 5.229 -15.777 -5.047 1.00 92.94 94 ALA A C 1
ATOM 767 O O . ALA A 1 94 ? 5.791 -15.879 -6.147 1.00 92.94 94 ALA A O 1
ATOM 768 N N . GLN A 1 95 ? 4.209 -16.543 -4.677 1.00 89.94 95 GLN A N 1
ATOM 769 C CA . GLN A 1 95 ? 3.527 -17.501 -5.542 1.00 89.94 95 GLN A CA 1
ATOM 770 C C . GLN A 1 95 ? 2.137 -16.962 -5.882 1.00 89.94 95 GLN A C 1
ATOM 772 O O . GLN A 1 95 ? 1.609 -16.089 -5.196 1.00 89.94 95 GLN A O 1
ATOM 777 N N . THR A 1 96 ? 1.554 -17.456 -6.967 1.00 89.88 96 THR A N 1
ATOM 778 C CA . THR A 1 96 ? 0.179 -17.134 -7.341 1.00 89.88 96 THR A CA 1
ATOM 779 C C . THR A 1 96 ? -0.822 -17.890 -6.455 1.00 89.88 96 THR A C 1
ATOM 781 O O . THR A 1 96 ? -0.557 -19.036 -6.089 1.00 89.88 96 THR A O 1
ATOM 784 N N . PRO A 1 97 ? -1.986 -17.297 -6.127 1.00 92.88 97 PRO A N 1
ATOM 785 C CA . PRO A 1 97 ? -2.434 -15.950 -6.487 1.00 92.88 97 PRO A CA 1
ATOM 786 C C . PRO A 1 97 ? -1.891 -14.863 -5.531 1.00 92.88 97 PRO A C 1
ATOM 788 O O . PRO A 1 97 ? -1.777 -15.065 -4.325 1.00 92.88 97 PRO A O 1
ATOM 791 N N . CYS A 1 98 ? -1.561 -13.692 -6.081 1.00 95.69 98 CYS A N 1
ATOM 792 C CA . CYS A 1 98 ? -0.978 -12.540 -5.380 1.00 95.69 98 CYS A CA 1
ATOM 793 C C . CYS A 1 98 ? -1.405 -11.257 -6.117 1.00 95.69 98 CYS A C 1
ATOM 795 O O . CYS A 1 98 ? -1.505 -11.278 -7.341 1.00 95.69 98 CYS A O 1
ATOM 797 N N . ILE A 1 99 ? -1.662 -10.149 -5.408 1.00 96.94 99 ILE A N 1
ATOM 798 C CA . ILE A 1 99 ? -2.009 -8.856 -6.034 1.00 96.94 99 ILE A CA 1
ATOM 799 C C . ILE A 1 99 ? -0.913 -7.830 -5.724 1.00 96.94 99 ILE A C 1
ATOM 801 O O . ILE A 1 99 ? -0.928 -7.241 -4.635 1.00 96.94 99 ILE A O 1
ATOM 805 N N . PRO A 1 100 ? 0.029 -7.572 -6.650 1.00 96.94 100 PRO A N 1
ATOM 806 C CA . PRO A 1 100 ? 1.026 -6.527 -6.468 1.00 96.94 100 PRO A CA 1
ATOM 807 C C . PRO A 1 100 ? 0.383 -5.134 -6.401 1.00 96.94 100 PRO A C 1
ATOM 809 O O . PRO A 1 100 ? -0.583 -4.824 -7.095 1.00 96.94 100 PRO A O 1
ATOM 812 N N . PHE A 1 101 ? 0.969 -4.251 -5.596 1.00 96.88 101 PHE A N 1
ATOM 813 C CA . PHE A 1 101 ? 0.721 -2.816 -5.665 1.00 96.88 101 PHE A CA 1
ATOM 814 C C . PHE A 1 101 ? 1.287 -2.240 -6.972 1.00 96.88 101 PHE A C 1
ATOM 816 O O . PHE A 1 101 ? 2.507 -2.149 -7.157 1.00 96.88 101 PHE A O 1
ATOM 823 N N . LEU A 1 102 ? 0.380 -1.839 -7.864 1.00 95.75 102 LEU A N 1
ATOM 824 C CA . LEU A 1 102 ? 0.673 -1.438 -9.241 1.00 95.75 102 LEU A CA 1
ATOM 825 C C . LEU A 1 102 ? 1.564 -0.187 -9.341 1.00 95.75 102 LEU A C 1
ATOM 827 O O . LEU A 1 102 ? 2.361 -0.075 -10.270 1.00 95.75 102 LEU A O 1
ATOM 831 N N . GLY A 1 103 ? 1.502 0.720 -8.358 1.00 95.19 103 GLY A N 1
ATOM 832 C CA . GLY A 1 103 ? 2.284 1.962 -8.354 1.00 95.19 103 GLY A CA 1
ATOM 833 C C . GLY A 1 103 ? 3.802 1.754 -8.450 1.00 95.19 103 GLY A C 1
ATOM 834 O O . GLY A 1 103 ? 4.497 2.598 -9.012 1.00 95.19 103 GLY A O 1
ATOM 835 N N . VAL A 1 104 ? 4.326 0.617 -7.973 1.00 95.56 104 VAL A N 1
ATOM 836 C CA . VAL A 1 104 ? 5.753 0.270 -8.120 1.00 95.56 104 VAL A CA 1
ATOM 837 C C . VAL A 1 104 ? 6.097 -0.110 -9.565 1.00 95.56 104 VAL A C 1
ATOM 839 O O . VAL A 1 104 ? 7.073 0.407 -10.101 1.00 95.56 104 VAL A O 1
ATOM 842 N N . TYR A 1 105 ? 5.268 -0.928 -10.219 1.00 96.19 105 TYR A N 1
ATOM 843 C CA . TYR A 1 105 ? 5.463 -1.324 -11.620 1.00 96.19 105 TYR A CA 1
ATOM 844 C C . TYR A 1 105 ? 5.314 -0.130 -12.572 1.00 96.19 105 TYR A C 1
ATOM 846 O O . TYR A 1 105 ? 6.122 0.027 -13.485 1.00 96.19 105 TYR A O 1
ATOM 854 N N . LEU A 1 106 ? 4.350 0.763 -12.314 1.00 97.00 106 LEU A N 1
ATOM 855 C CA . LEU A 1 106 ? 4.207 2.027 -13.047 1.00 97.00 106 LEU A CA 1
ATOM 856 C C . LEU A 1 106 ? 5.436 2.931 -12.864 1.00 97.00 106 LEU A C 1
ATOM 858 O O . LEU A 1 106 ? 5.969 3.432 -13.848 1.00 97.00 106 LEU A O 1
ATOM 862 N N . THR A 1 107 ? 5.936 3.082 -11.632 1.00 96.56 107 THR A N 1
ATOM 863 C CA . THR A 1 107 ? 7.153 3.869 -11.346 1.00 96.56 107 THR A CA 1
ATOM 864 C C . THR A 1 107 ? 8.364 3.337 -12.119 1.00 96.56 107 THR A C 1
ATOM 866 O O . THR A 1 107 ? 9.081 4.108 -12.759 1.00 96.56 107 THR A O 1
ATOM 869 N N . ASP A 1 108 ? 8.582 2.020 -12.104 1.00 96.31 108 ASP A N 1
ATOM 870 C CA . ASP A 1 108 ? 9.687 1.391 -12.835 1.00 96.31 108 ASP A CA 1
ATOM 871 C C . ASP A 1 108 ? 9.519 1.521 -14.356 1.00 96.31 108 ASP A C 1
ATOM 873 O O . ASP A 1 108 ? 10.502 1.712 -15.076 1.00 96.31 108 ASP A O 1
ATOM 877 N N . MET A 1 109 ? 8.280 1.465 -14.852 1.00 97.38 109 MET A N 1
ATOM 878 C CA . MET A 1 109 ? 7.971 1.647 -16.266 1.00 97.38 109 MET A CA 1
ATOM 879 C C . MET A 1 109 ? 8.226 3.082 -16.734 1.00 97.38 109 MET A C 1
ATOM 881 O O . MET A 1 109 ? 8.848 3.256 -17.782 1.00 97.38 109 MET A O 1
ATOM 885 N N . THR A 1 110 ? 7.837 4.093 -15.952 1.00 97.50 110 THR A N 1
ATOM 886 C CA . THR A 1 110 ? 8.151 5.505 -16.223 1.00 97.50 110 THR A CA 1
ATOM 887 C C . THR A 1 110 ? 9.660 5.737 -16.229 1.00 97.50 110 THR A C 1
ATOM 889 O O . THR A 1 110 ? 10.188 6.229 -17.223 1.00 97.50 110 THR A O 1
ATOM 892 N N . PHE A 1 111 ? 10.395 5.278 -15.206 1.00 97.00 111 PHE A N 1
ATOM 893 C CA . PHE A 1 111 ? 11.862 5.388 -15.197 1.00 97.00 111 PHE A CA 1
ATOM 894 C C . PHE A 1 111 ? 12.523 4.654 -16.373 1.00 97.00 111 PHE A C 1
ATOM 896 O O . PHE A 1 111 ? 13.519 5.129 -16.921 1.00 97.00 111 PHE A O 1
ATOM 903 N N . CYS A 1 112 ? 11.976 3.514 -16.802 1.00 97.12 112 CYS A N 1
ATOM 904 C CA . CYS A 1 112 ? 12.462 2.817 -17.988 1.00 97.12 112 CYS A CA 1
ATOM 905 C C . CYS A 1 112 ? 12.125 3.567 -19.290 1.00 97.12 112 CYS A C 1
ATOM 907 O O . CYS A 1 112 ? 12.932 3.562 -20.225 1.00 97.12 112 CYS A O 1
ATOM 909 N N . HIS A 1 113 ? 10.963 4.216 -19.363 1.00 96.81 113 HIS A N 1
ATOM 910 C CA . HIS A 1 113 ? 10.541 4.982 -20.527 1.00 96.81 113 HIS A CA 1
ATOM 911 C C . HIS A 1 113 ? 11.340 6.284 -20.678 1.00 96.81 113 HIS A C 1
ATOM 913 O O . HIS A 1 113 ? 11.844 6.563 -21.762 1.00 96.81 113 HIS A O 1
ATOM 919 N N . GLU A 1 114 ? 11.490 7.063 -19.613 1.00 96.81 114 GLU A N 1
ATOM 920 C CA . GLU A 1 114 ? 12.172 8.361 -19.637 1.00 96.81 114 GLU A CA 1
ATOM 921 C C . GLU A 1 114 ? 13.700 8.203 -19.636 1.00 96.81 114 GLU A C 1
ATOM 923 O O . GLU A 1 114 ? 14.404 8.873 -20.388 1.00 96.81 114 GLU A O 1
ATOM 928 N N . GLY A 1 115 ? 14.227 7.257 -18.851 1.00 96.44 115 GLY A N 1
ATOM 929 C CA . GLY A 1 115 ? 15.667 7.026 -18.690 1.00 96.44 115 GLY A CA 1
ATOM 930 C C . GLY A 1 115 ? 16.360 6.299 -19.850 1.00 96.44 115 GLY A C 1
ATOM 931 O O . GLY A 1 115 ? 17.542 5.978 -19.739 1.00 96.44 115 GLY A O 1
ATOM 932 N N . ASN A 1 116 ? 15.657 5.992 -20.947 1.00 96.56 116 ASN A N 1
ATOM 933 C CA . ASN A 1 116 ? 16.230 5.343 -22.131 1.00 96.56 116 ASN A CA 1
ATOM 934 C C . ASN A 1 116 ? 15.676 6.008 -23.410 1.00 96.56 116 ASN A C 1
ATOM 936 O O . ASN A 1 116 ? 14.454 6.075 -23.570 1.00 96.56 116 ASN A O 1
ATOM 940 N N . PRO A 1 117 ? 16.517 6.449 -24.367 1.00 96.31 117 PRO A N 1
ATOM 941 C CA . PRO A 1 117 ? 16.034 7.026 -25.622 1.00 96.31 117 PRO A CA 1
ATOM 942 C C . PRO A 1 117 ? 15.361 5.962 -26.504 1.00 96.31 117 PRO A C 1
ATOM 944 O O . PRO A 1 117 ? 15.697 4.780 -26.420 1.00 96.31 117 PRO A O 1
ATOM 947 N N . ASN A 1 118 ? 14.428 6.374 -27.369 1.00 96.81 118 ASN A N 1
ATOM 948 C CA . ASN A 1 118 ? 13.744 5.471 -28.315 1.00 96.81 118 ASN A CA 1
ATOM 949 C C . ASN A 1 118 ? 14.697 4.911 -29.387 1.00 96.81 118 ASN A C 1
ATOM 951 O O . ASN A 1 118 ? 14.507 3.795 -29.869 1.00 96.81 118 ASN A O 1
ATOM 955 N N . TYR A 1 119 ? 15.741 5.674 -29.719 1.00 97.00 119 TYR A N 1
ATOM 956 C CA . TYR A 1 119 ? 16.736 5.351 -30.736 1.00 97.00 119 TYR A CA 1
ATOM 957 C C . TYR A 1 119 ? 18.157 5.412 -30.166 1.00 97.00 119 TYR A C 1
ATOM 959 O O . TYR A 1 119 ? 18.410 6.073 -29.158 1.00 97.00 119 TYR A O 1
ATOM 967 N N . ARG A 1 120 ? 19.091 4.732 -30.832 1.00 94.88 120 ARG A N 1
ATOM 968 C CA . ARG A 1 120 ? 20.539 4.788 -30.585 1.00 94.88 120 ARG A CA 1
ATOM 969 C C . ARG A 1 120 ? 21.290 4.875 -31.913 1.00 94.88 120 ARG A C 1
ATOM 971 O O . ARG A 1 120 ? 20.831 4.314 -32.904 1.00 94.88 120 ARG A O 1
ATOM 978 N N . SER A 1 121 ? 22.440 5.539 -31.944 1.00 95.69 121 SER A N 1
ATOM 979 C CA . SER A 1 121 ? 23.305 5.549 -33.132 1.00 95.69 121 SER A CA 1
ATOM 980 C C . SER A 1 121 ? 23.768 4.130 -33.480 1.00 95.69 121 SER A C 1
ATOM 982 O O . SER A 1 121 ? 24.054 3.333 -32.584 1.00 95.69 121 SER A O 1
ATOM 984 N N . SER A 1 122 ? 23.862 3.808 -34.770 1.00 94.81 122 SER A N 1
ATOM 985 C CA . SER A 1 122 ? 24.439 2.540 -35.219 1.00 94.81 122 SER A CA 1
ATOM 986 C C . SER A 1 122 ? 25.942 2.489 -34.903 1.00 94.81 122 SER A C 1
ATOM 988 O O . SER A 1 122 ? 26.660 3.423 -35.262 1.00 94.81 122 SER A O 1
ATOM 990 N N . PRO A 1 123 ? 26.455 1.404 -34.290 1.00 92.12 123 PRO A N 1
ATOM 991 C CA . PRO A 1 123 ? 27.889 1.241 -34.039 1.00 92.12 123 PRO A CA 1
ATOM 992 C C . PRO A 1 123 ? 28.694 0.924 -35.312 1.00 92.12 123 PRO A C 1
ATOM 994 O O . PRO A 1 123 ? 29.921 0.934 -35.269 1.00 92.12 123 PRO A O 1
ATOM 997 N N . HIS A 1 124 ? 28.023 0.632 -36.434 1.00 93.31 124 HIS A N 1
ATOM 998 C CA . HIS A 1 124 ? 28.658 0.248 -37.701 1.00 93.31 124 HIS A CA 1
ATOM 999 C C . HIS A 1 124 ? 28.392 1.232 -38.851 1.00 93.31 124 HIS A C 1
ATOM 1001 O O . HIS A 1 124 ? 29.098 1.187 -39.852 1.00 93.31 124 HIS A O 1
ATOM 1007 N N . LEU A 1 125 ? 27.388 2.110 -38.729 1.00 94.19 125 LEU A N 1
ATOM 1008 C CA . LEU A 1 125 ? 26.966 3.034 -39.789 1.00 94.19 125 LEU A CA 1
ATOM 1009 C C . LEU A 1 125 ? 26.811 4.460 -39.226 1.00 94.19 125 LEU A C 1
ATOM 1011 O O . LEU A 1 125 ? 25.776 4.769 -38.630 1.00 94.19 125 LEU A O 1
ATOM 1015 N N . PRO A 1 126 ? 27.815 5.343 -39.392 1.00 92.38 126 PRO A N 1
ATOM 1016 C CA . PRO A 1 126 ? 27.733 6.732 -38.947 1.00 92.38 126 PRO A CA 1
ATOM 1017 C C . PRO A 1 126 ? 26.484 7.449 -39.483 1.00 92.38 126 PRO A C 1
ATOM 1019 O O . PRO A 1 126 ? 26.085 7.256 -40.628 1.00 92.38 126 PRO A O 1
ATOM 1022 N N . GLY A 1 127 ? 25.847 8.266 -38.641 1.00 92.75 127 GLY A N 1
ATOM 1023 C CA . GLY A 1 127 ? 24.619 9.002 -38.978 1.00 92.75 127 GLY A CA 1
ATOM 1024 C C . GLY A 1 127 ? 23.319 8.183 -38.943 1.00 92.75 127 GLY A C 1
ATOM 1025 O O . GLY A 1 127 ? 22.251 8.769 -38.782 1.00 92.75 127 GLY A O 1
ATOM 1026 N N . VAL A 1 128 ? 23.375 6.848 -39.016 1.00 96.06 128 VAL A N 1
ATOM 1027 C CA . VAL A 1 128 ? 22.177 5.992 -38.960 1.00 96.06 128 VAL A CA 1
ATOM 1028 C C . VAL A 1 128 ? 21.696 5.828 -37.516 1.00 96.06 128 VAL A C 1
ATOM 1030 O O . VAL A 1 128 ? 22.464 5.435 -36.635 1.00 96.06 128 VAL A O 1
ATOM 1033 N N . GLN A 1 129 ? 20.406 6.070 -37.277 1.00 96.56 129 GLN A N 1
ATOM 1034 C CA . GLN A 1 129 ? 19.739 5.735 -36.016 1.00 96.56 129 GLN A CA 1
ATOM 1035 C C . GLN A 1 129 ? 19.056 4.365 -36.106 1.00 96.56 129 GLN A C 1
ATOM 1037 O O . GLN A 1 129 ? 18.438 4.027 -37.111 1.00 96.56 129 GLN A O 1
ATOM 1042 N N . LEU A 1 130 ? 19.153 3.584 -35.031 1.00 96.06 130 LEU A N 1
ATOM 1043 C CA . LEU A 1 130 ? 18.524 2.276 -34.855 1.00 96.06 130 LEU A CA 1
ATOM 1044 C C . LEU A 1 130 ? 17.540 2.330 -33.684 1.00 96.06 130 LEU A C 1
ATOM 1046 O O . LEU A 1 130 ? 17.777 3.048 -32.711 1.00 96.06 130 LEU A O 1
ATOM 1050 N N . ILE A 1 131 ? 16.474 1.529 -33.727 1.00 97.38 131 ILE A N 1
ATOM 1051 C CA . ILE A 1 131 ? 15.558 1.362 -32.587 1.00 97.38 131 ILE A CA 1
ATOM 1052 C C . ILE A 1 131 ? 16.342 0.818 -31.383 1.00 97.38 131 ILE A C 1
ATOM 1054 O O . ILE A 1 131 ? 17.112 -0.140 -31.492 1.00 97.38 131 ILE A O 1
ATOM 1058 N N . ASN A 1 132 ? 16.144 1.425 -30.213 1.00 97.06 132 ASN A N 1
ATOM 1059 C CA . ASN A 1 132 ? 16.789 1.006 -28.976 1.00 97.06 132 ASN A CA 1
ATOM 1060 C C . ASN A 1 132 ? 16.067 -0.206 -28.363 1.00 97.06 132 ASN A C 1
ATOM 1062 O O . ASN A 1 132 ? 15.339 -0.078 -27.379 1.00 97.06 132 ASN A O 1
ATOM 1066 N N . PHE A 1 133 ? 16.256 -1.394 -28.945 1.00 97.06 133 PHE A N 1
ATOM 1067 C CA . PHE A 1 133 ? 15.629 -2.637 -28.474 1.00 97.06 133 PHE A CA 1
ATOM 1068 C C . PHE A 1 133 ? 15.845 -2.904 -26.975 1.00 97.06 133 PHE A C 1
ATOM 1070 O O . PHE A 1 133 ? 14.937 -3.403 -26.315 1.00 97.06 133 PHE A O 1
ATOM 1077 N N . ASP A 1 134 ? 16.984 -2.498 -26.407 1.00 95.81 134 ASP A N 1
ATOM 1078 C CA . ASP A 1 134 ? 17.293 -2.648 -24.981 1.00 95.81 134 ASP A CA 1
ATOM 1079 C C . ASP A 1 134 ? 16.283 -1.910 -24.079 1.00 95.81 134 ASP A C 1
ATOM 1081 O O . ASP A 1 134 ? 16.005 -2.367 -22.970 1.00 95.81 134 ASP A O 1
ATOM 1085 N N . LYS A 1 135 ? 15.710 -0.783 -24.538 1.00 97.25 135 LYS A N 1
ATOM 1086 C CA . LYS A 1 135 ? 14.621 -0.070 -23.844 1.00 97.25 135 LYS A CA 1
ATOM 1087 C C . LYS A 1 135 ? 13.379 -0.948 -23.766 1.00 97.25 135 LYS A C 1
ATOM 1089 O O . LYS A 1 135 ? 12.861 -1.203 -22.681 1.00 97.25 135 LYS A O 1
ATOM 1094 N N . TYR A 1 136 ? 12.925 -1.431 -24.918 1.00 97.62 136 TYR A N 1
ATOM 1095 C CA . TYR A 1 136 ? 11.700 -2.214 -25.023 1.00 97.62 136 TYR A CA 1
ATOM 1096 C C . TYR A 1 136 ? 11.839 -3.557 -24.296 1.00 97.62 136 TYR A C 1
ATOM 1098 O O . TYR A 1 136 ? 10.964 -3.902 -23.514 1.00 97.62 136 TYR A O 1
ATOM 1106 N N . GLN A 1 137 ? 12.988 -4.236 -24.395 1.00 97.81 137 GLN A N 1
ATOM 1107 C CA . GLN A 1 137 ? 13.272 -5.451 -23.618 1.00 97.81 137 GLN A CA 1
ATOM 1108 C C . GLN A 1 137 ? 13.222 -5.236 -22.095 1.00 97.81 137 GLN A C 1
ATOM 1110 O O . GLN A 1 137 ? 12.801 -6.140 -21.371 1.00 97.81 137 GLN A O 1
ATOM 1115 N N . LYS A 1 138 ? 13.650 -4.073 -21.579 1.00 97.25 138 LYS A N 1
ATOM 1116 C CA . LYS A 1 138 ? 13.494 -3.736 -20.151 1.00 97.25 138 LYS A CA 1
ATOM 1117 C C . LYS A 1 138 ? 12.017 -3.536 -19.792 1.00 97.25 138 LYS A C 1
ATOM 1119 O O . LYS A 1 138 ? 11.574 -4.091 -18.792 1.00 97.25 138 LYS A O 1
ATOM 1124 N N . MET A 1 139 ? 11.251 -2.817 -20.618 1.00 97.81 139 MET A N 1
ATOM 1125 C CA . MET A 1 139 ? 9.811 -2.604 -20.399 1.00 97.81 139 MET A CA 1
ATOM 1126 C C . MET A 1 139 ? 9.014 -3.919 -20.453 1.00 97.81 139 MET A C 1
ATOM 1128 O O . MET A 1 139 ? 8.196 -4.165 -19.571 1.00 97.81 139 MET A O 1
ATOM 1132 N N . THR A 1 140 ? 9.304 -4.805 -21.412 1.00 97.81 140 THR A N 1
ATOM 1133 C CA . THR A 1 140 ? 8.701 -6.146 -21.502 1.00 97.81 140 THR A CA 1
ATOM 1134 C C . THR A 1 140 ? 8.989 -6.976 -20.252 1.00 97.81 140 THR A C 1
ATOM 1136 O O . THR A 1 140 ? 8.080 -7.592 -19.719 1.00 97.81 140 THR A O 1
ATOM 1139 N N . LYS A 1 141 ? 10.208 -6.943 -19.696 1.00 96.50 141 LYS A N 1
ATOM 1140 C CA . LYS A 1 141 ? 10.509 -7.664 -18.440 1.00 96.50 141 LYS A CA 1
ATOM 1141 C C . LYS A 1 141 ? 9.633 -7.208 -17.264 1.00 96.50 141 LYS A C 1
ATOM 1143 O O . LYS A 1 141 ? 9.233 -8.050 -16.468 1.00 96.50 141 LYS A O 1
ATOM 1148 N N . ILE A 1 142 ? 9.303 -5.915 -17.184 1.00 96.19 142 ILE A N 1
ATOM 1149 C CA . ILE A 1 142 ? 8.386 -5.368 -16.167 1.00 96.19 142 ILE A CA 1
ATOM 1150 C C . ILE A 1 142 ? 6.948 -5.861 -16.414 1.00 96.19 142 ILE A C 1
ATOM 1152 O O . ILE A 1 142 ? 6.283 -6.273 -15.465 1.00 96.19 142 ILE A O 1
ATOM 1156 N N . MET A 1 143 ? 6.484 -5.876 -17.673 1.00 96.31 143 MET A N 1
ATOM 1157 C CA . MET A 1 143 ? 5.156 -6.407 -18.027 1.00 96.31 143 MET A CA 1
ATOM 1158 C C . MET A 1 143 ? 5.025 -7.899 -17.712 1.00 96.31 143 MET A C 1
ATOM 1160 O O . MET A 1 143 ? 4.087 -8.284 -17.025 1.00 96.31 143 MET A O 1
ATOM 1164 N N . ASN A 1 144 ? 5.978 -8.727 -18.140 1.00 95.25 144 ASN A N 1
ATOM 1165 C CA . ASN A 1 144 ? 5.928 -10.177 -17.941 1.00 95.25 144 ASN A CA 1
ATOM 1166 C C . ASN A 1 144 ? 5.980 -10.563 -16.445 1.00 95.25 144 ASN A C 1
ATOM 1168 O O . ASN A 1 144 ? 5.401 -11.572 -16.042 1.00 95.25 144 ASN A O 1
ATOM 1172 N N . GLU A 1 145 ? 6.654 -9.769 -15.599 1.00 92.94 145 GLU A N 1
ATOM 1173 C CA . GLU A 1 145 ? 6.623 -9.967 -14.142 1.00 92.94 145 GLU A CA 1
ATOM 1174 C C . GLU A 1 145 ? 5.243 -9.633 -13.547 1.00 92.94 145 GLU A C 1
ATOM 1176 O O . GLU A 1 145 ? 4.791 -10.325 -12.637 1.00 92.94 145 GLU A O 1
ATOM 1181 N N . LEU A 1 146 ? 4.549 -8.619 -14.075 1.00 94.25 146 LEU A N 1
ATOM 1182 C CA . LEU A 1 146 ? 3.188 -8.262 -13.665 1.00 94.25 146 LEU A CA 1
ATOM 1183 C C . LEU A 1 146 ? 2.142 -9.272 -14.176 1.00 94.25 146 LEU A C 1
ATOM 1185 O O . LEU A 1 146 ? 1.242 -9.656 -13.430 1.00 94.25 146 LEU A O 1
ATOM 1189 N N . GLU A 1 147 ? 2.280 -9.735 -15.420 1.00 94.31 147 GLU A N 1
ATOM 1190 C CA . GLU A 1 147 ? 1.428 -10.746 -16.063 1.00 94.31 147 GLU A CA 1
ATOM 1191 C C . GLU A 1 147 ? 1.431 -12.070 -15.286 1.00 94.31 147 GLU A C 1
ATOM 1193 O O . GLU A 1 147 ? 0.371 -12.641 -15.032 1.00 94.31 147 GLU A O 1
ATOM 1198 N N . ARG A 1 148 ? 2.601 -12.496 -14.782 1.00 93.25 148 ARG A N 1
ATOM 1199 C CA . ARG A 1 148 ? 2.756 -13.666 -13.896 1.00 93.25 148 ARG A CA 1
ATOM 1200 C C . ARG A 1 148 ? 1.792 -13.664 -12.701 1.00 93.25 148 ARG A C 1
ATOM 1202 O O . ARG A 1 148 ? 1.456 -14.737 -12.206 1.00 93.25 148 ARG A O 1
ATOM 1209 N N . PHE A 1 149 ? 1.365 -12.497 -12.215 1.00 94.62 149 PHE A N 1
ATOM 1210 C CA . PHE A 1 149 ? 0.461 -12.381 -11.068 1.00 94.62 149 PHE A CA 1
ATOM 1211 C C . PHE A 1 149 ? -1.034 -12.390 -11.429 1.00 94.62 149 PHE A C 1
ATOM 1213 O O . PHE A 1 149 ? -1.860 -12.447 -10.523 1.00 94.62 149 PHE A O 1
ATOM 1220 N N . GLN A 1 150 ? -1.410 -12.418 -12.713 1.00 93.06 150 GLN A N 1
ATOM 1221 C CA . GLN A 1 150 ? -2.809 -12.395 -13.181 1.00 93.06 150 GLN A CA 1
ATOM 1222 C C . GLN A 1 150 ? -3.542 -13.750 -13.033 1.00 93.06 150 GLN A C 1
ATOM 1224 O O . GLN A 1 150 ? -4.424 -14.093 -13.817 1.00 93.06 150 GLN A O 1
ATOM 1229 N N . ALA A 1 151 ? -3.193 -14.534 -12.010 1.00 92.38 151 ALA A N 1
ATOM 1230 C CA . ALA A 1 151 ? -3.867 -15.784 -11.674 1.00 92.38 151 ALA A CA 1
ATOM 1231 C C . ALA A 1 151 ? -5.103 -15.532 -10.782 1.00 92.38 151 ALA A C 1
ATOM 1233 O O . ALA A 1 151 ? -5.029 -14.721 -9.853 1.00 92.38 151 ALA A O 1
ATOM 1234 N N . PRO A 1 152 ? -6.228 -16.239 -11.002 1.00 91.56 152 PRO A N 1
ATOM 1235 C CA . PRO A 1 152 ? -7.451 -16.034 -10.233 1.00 91.56 152 PRO A CA 1
ATOM 1236 C C . PRO A 1 152 ? -7.316 -16.492 -8.774 1.00 91.56 152 PRO A C 1
ATOM 1238 O O . PRO A 1 152 ? -6.642 -17.475 -8.456 1.00 91.56 152 PRO A O 1
ATOM 1241 N N . PHE A 1 153 ? -8.027 -15.807 -7.877 1.00 92.25 153 PHE A N 1
ATOM 1242 C CA . PHE A 1 153 ? -8.220 -16.259 -6.501 1.00 92.25 153 PHE A CA 1
ATOM 1243 C C . PHE A 1 153 ? -9.420 -17.205 -6.417 1.00 92.25 153 PHE A C 1
ATOM 1245 O O . PHE A 1 153 ? -10.521 -16.863 -6.842 1.00 92.25 153 PHE A O 1
ATOM 1252 N N . HIS A 1 154 ? -9.229 -18.364 -5.788 1.00 92.56 154 HIS A N 1
ATOM 1253 C CA . HIS A 1 154 ? -10.277 -19.361 -5.557 1.00 92.56 154 HIS A CA 1
ATOM 1254 C C . HIS A 1 154 ? -11.148 -18.996 -4.338 1.00 92.56 154 HIS A C 1
ATOM 1256 O O . HIS A 1 154 ? -11.220 -19.738 -3.359 1.00 92.56 154 HIS A O 1
ATOM 1262 N N . PHE A 1 155 ? -11.779 -17.819 -4.375 1.00 92.62 155 PHE A N 1
ATOM 1263 C CA . PHE A 1 155 ? -12.721 -17.360 -3.353 1.00 92.62 155 PHE A CA 1
ATOM 1264 C C . PHE A 1 155 ? -14.158 -17.397 -3.876 1.00 92.62 155 PHE A C 1
ATOM 1266 O O . PHE A 1 155 ? -14.429 -17.008 -5.008 1.00 92.62 155 PHE A O 1
ATOM 1273 N N . VAL A 1 156 ? -15.091 -17.811 -3.018 1.00 95.38 156 VAL A N 1
ATOM 1274 C CA . VAL A 1 156 ? -16.528 -17.701 -3.287 1.00 95.38 156 VAL A CA 1
ATOM 1275 C C . VAL A 1 156 ? -16.958 -16.258 -3.019 1.00 95.38 156 VAL A C 1
ATOM 1277 O O . VAL A 1 156 ? -16.820 -15.775 -1.892 1.00 95.38 156 VAL A O 1
ATOM 1280 N N . GLU A 1 157 ? -17.476 -15.557 -4.031 1.00 94.44 157 GLU A N 1
ATOM 1281 C CA . GLU A 1 157 ? -18.094 -14.244 -3.821 1.00 94.44 157 GLU A CA 1
ATOM 1282 C C . GLU A 1 157 ? -19.339 -14.391 -2.936 1.00 94.44 157 GLU A C 1
ATOM 1284 O O . GLU A 1 157 ? -20.160 -15.287 -3.126 1.00 94.44 157 GLU A O 1
ATOM 1289 N N . VAL A 1 158 ? -19.510 -13.471 -1.984 1.00 97.44 158 VAL A N 1
ATOM 1290 C CA . VAL A 1 158 ? -20.764 -13.297 -1.244 1.00 97.44 158 VAL A CA 1
ATOM 1291 C C . VAL A 1 158 ? -21.441 -12.036 -1.794 1.00 97.44 158 VAL A C 1
ATOM 1293 O O . VAL A 1 158 ? -21.063 -10.935 -1.377 1.00 97.44 158 VAL A O 1
ATOM 1296 N N . PRO A 1 159 ? -22.437 -12.139 -2.702 1.00 96.69 159 PRO A N 1
ATOM 1297 C CA . PRO A 1 159 ? -22.907 -10.990 -3.485 1.00 96.69 159 PRO A CA 1
ATOM 1298 C C . PRO A 1 159 ? -23.420 -9.821 -2.640 1.00 96.69 159 PRO A C 1
ATOM 1300 O O . PRO A 1 159 ? -23.211 -8.665 -2.990 1.00 96.69 159 PRO A O 1
ATOM 1303 N N . LYS A 1 160 ? -24.025 -10.102 -1.475 1.00 96.94 160 LYS A N 1
ATOM 1304 C CA . LYS A 1 160 ? -24.467 -9.070 -0.517 1.00 96.94 160 LYS A CA 1
ATOM 1305 C C . LYS A 1 160 ? -23.301 -8.240 0.039 1.00 96.94 160 LYS A C 1
ATOM 1307 O O . LYS A 1 160 ? -23.436 -7.031 0.190 1.00 96.94 160 LYS A O 1
ATOM 1312 N N . ILE A 1 161 ? -22.161 -8.875 0.321 1.00 95.38 161 ILE A N 1
ATOM 1313 C CA . ILE A 1 161 ? -20.959 -8.200 0.834 1.00 95.38 161 ILE A CA 1
ATOM 1314 C C . ILE A 1 161 ? -20.275 -7.426 -0.297 1.00 95.38 161 ILE A C 1
ATOM 1316 O O . ILE A 1 161 ? -19.899 -6.275 -0.103 1.00 95.38 161 ILE A O 1
ATOM 1320 N N . ALA A 1 162 ? -20.168 -8.015 -1.490 1.00 94.38 162 ALA A N 1
ATOM 1321 C CA . ALA A 1 162 ? -19.584 -7.345 -2.648 1.00 94.38 162 ALA A CA 1
ATOM 1322 C C . ALA A 1 162 ? -20.401 -6.121 -3.100 1.00 94.38 162 ALA A C 1
ATOM 1324 O O . ALA A 1 162 ? -19.821 -5.077 -3.390 1.00 94.38 162 ALA A O 1
ATOM 1325 N N . ALA A 1 163 ? -21.735 -6.218 -3.108 1.00 95.50 163 ALA A N 1
ATOM 1326 C CA . ALA A 1 163 ? -22.626 -5.095 -3.399 1.00 95.50 163 ALA A CA 1
ATOM 1327 C C . ALA A 1 163 ? -22.522 -3.984 -2.341 1.00 95.50 163 ALA A C 1
ATOM 1329 O O . ALA A 1 163 ? -22.414 -2.818 -2.708 1.00 95.50 163 ALA A O 1
ATOM 1330 N N . TYR A 1 164 ? -22.480 -4.338 -1.048 1.00 94.31 164 TYR A N 1
ATOM 1331 C CA . TYR A 1 164 ? -22.248 -3.376 0.034 1.00 94.31 164 TYR A CA 1
ATOM 1332 C C . TYR A 1 164 ? -20.904 -2.648 -0.129 1.00 94.31 164 TYR A C 1
ATOM 1334 O O . TYR A 1 164 ? -20.870 -1.424 -0.110 1.00 94.31 164 TYR A O 1
ATOM 1342 N N . ILE A 1 165 ? -19.809 -3.385 -0.354 1.00 92.38 165 ILE A N 1
ATOM 1343 C CA . ILE A 1 165 ? -18.460 -2.814 -0.507 1.00 92.38 165 ILE A CA 1
ATOM 1344 C C . ILE A 1 165 ? -18.361 -1.894 -1.733 1.00 92.38 165 ILE A C 1
ATOM 1346 O O . ILE A 1 165 ? -17.693 -0.864 -1.648 1.00 92.38 165 ILE A O 1
ATOM 1350 N N . ARG A 1 166 ? -19.023 -2.241 -2.848 1.00 91.50 166 ARG A N 1
ATOM 1351 C CA . ARG A 1 166 ? -19.119 -1.378 -4.037 1.00 91.50 166 ARG A CA 1
ATOM 1352 C C . ARG A 1 166 ? -19.860 -0.083 -3.704 1.00 91.50 166 ARG A C 1
ATOM 1354 O O . ARG A 1 166 ? -19.220 0.960 -3.658 1.00 91.50 166 ARG A O 1
ATOM 1361 N N . HIS A 1 167 ? -21.121 -0.173 -3.280 1.00 91.25 167 HIS A N 1
ATOM 1362 C CA . HIS A 1 167 ? -21.942 0.981 -2.887 1.00 91.25 167 HIS A CA 1
ATOM 1363 C C . HIS A 1 167 ? -21.259 1.893 -1.845 1.00 91.25 167 HIS A C 1
ATOM 1365 O O . HIS A 1 167 ? -21.296 3.115 -1.965 1.00 91.25 167 HIS A O 1
ATOM 1371 N N . SER A 1 168 ? -20.561 1.328 -0.851 1.00 88.06 168 SER A N 1
ATOM 1372 C CA . SER A 1 168 ? -19.786 2.108 0.126 1.00 88.06 168 SER A CA 1
ATOM 1373 C C . SER A 1 168 ? -18.583 2.857 -0.464 1.00 88.06 168 SER A C 1
ATOM 1375 O O . SER A 1 168 ? -18.185 3.863 0.113 1.00 88.06 168 SER A O 1
ATOM 1377 N N . MET A 1 169 ? -17.988 2.405 -1.572 1.00 84.81 169 MET A N 1
ATOM 1378 C CA . MET A 1 169 ? -16.922 3.136 -2.276 1.00 84.81 169 MET A CA 1
ATOM 1379 C C . MET A 1 169 ? -17.456 4.065 -3.375 1.00 84.81 169 MET A C 1
ATOM 1381 O O . MET A 1 169 ? -16.857 5.115 -3.618 1.00 84.81 169 MET A O 1
ATOM 1385 N N . ASP A 1 170 ? -18.582 3.720 -3.994 1.00 84.81 170 ASP A N 1
ATOM 1386 C CA . ASP A 1 170 ? -19.253 4.540 -5.005 1.00 84.81 170 ASP A CA 1
ATOM 1387 C C . ASP A 1 170 ? -19.783 5.838 -4.370 1.00 84.81 170 ASP A C 1
ATOM 1389 O O . ASP A 1 170 ? -19.502 6.928 -4.866 1.00 84.81 170 ASP A O 1
ATOM 1393 N N . ASN A 1 171 ? -20.415 5.746 -3.191 1.00 79.81 171 ASN A N 1
ATOM 1394 C CA . ASN A 1 171 ? -20.935 6.909 -2.461 1.00 79.81 171 ASN A CA 1
ATOM 1395 C C . ASN A 1 171 ? -19.835 7.921 -2.075 1.00 79.81 171 ASN A C 1
ATOM 1397 O O . ASN A 1 171 ? -20.067 9.129 -2.139 1.00 79.81 171 ASN A O 1
ATOM 1401 N N . LEU A 1 172 ? -18.624 7.447 -1.752 1.00 72.00 172 LEU A N 1
ATOM 1402 C CA . LEU A 1 172 ? -17.457 8.317 -1.543 1.00 72.00 172 LEU A CA 1
ATOM 1403 C C . LEU A 1 172 ? -17.006 9.027 -2.821 1.00 72.00 172 LEU A C 1
ATOM 1405 O O . LEU A 1 172 ? -16.500 10.144 -2.780 1.00 72.00 172 LEU A O 1
ATOM 1409 N N . SER A 1 173 ? -17.148 8.350 -3.959 1.00 62.06 173 SER A N 1
ATOM 1410 C CA . SER A 1 173 ? -16.719 8.863 -5.259 1.00 62.06 173 SER A CA 1
ATOM 1411 C C . SER A 1 173 ? -17.654 9.974 -5.754 1.00 62.06 173 SER A C 1
ATOM 1413 O O . SER A 1 173 ? -17.200 10.879 -6.452 1.00 62.06 173 SER A O 1
ATOM 1415 N N . SER A 1 174 ? -18.927 9.953 -5.334 1.00 58.12 174 SER A N 1
ATOM 1416 C CA . SER A 1 174 ? -19.858 11.079 -5.480 1.00 58.12 174 SER A CA 1
ATOM 1417 C C . SER A 1 174 ? -19.621 12.222 -4.482 1.00 58.12 174 SER A C 1
ATOM 1419 O O . SER A 1 174 ? -19.862 13.373 -4.832 1.00 58.12 174 SER A O 1
ATOM 1421 N N . SER A 1 175 ? -19.119 11.959 -3.270 1.00 57.50 175 SER A N 1
ATOM 1422 C CA . SER A 1 175 ? -18.819 13.002 -2.274 1.00 57.50 175 SER A CA 1
ATOM 1423 C C . SER A 1 175 ? -17.407 13.587 -2.438 1.00 57.50 175 SER A C 1
ATOM 1425 O O . SER A 1 175 ? -16.595 13.542 -1.510 1.00 57.50 175 SER A O 1
ATOM 1427 N N . GLN A 1 176 ? -17.111 14.153 -3.616 1.00 52.91 176 GLN A N 1
ATOM 1428 C CA . GLN A 1 176 ? -15.796 14.748 -3.923 1.00 52.91 176 GLN A CA 1
ATOM 1429 C C . GLN A 1 176 ? -15.391 15.900 -2.978 1.00 52.91 176 GLN A C 1
ATOM 1431 O O . GLN A 1 176 ? -14.204 16.203 -2.867 1.00 52.91 176 GLN A O 1
ATOM 1436 N N . ASP A 1 177 ? -16.347 16.489 -2.254 1.00 52.38 177 ASP A N 1
ATOM 1437 C CA . ASP A 1 177 ? -16.127 17.582 -1.299 1.00 52.38 177 ASP A CA 1
ATOM 1438 C C . ASP A 1 177 ? -15.392 17.169 -0.007 1.00 52.38 177 ASP A C 1
ATOM 1440 O O . ASP A 1 177 ? -14.952 18.035 0.746 1.00 52.38 177 ASP A O 1
ATOM 1444 N N . SER A 1 178 ? -15.211 15.869 0.273 1.00 63.84 178 SER A N 1
ATOM 1445 C CA . SER A 1 178 ? -14.419 15.406 1.430 1.00 63.84 178 SER A CA 1
ATOM 1446 C C . SER A 1 178 ? -12.914 15.520 1.166 1.00 63.84 178 SER A C 1
ATOM 1448 O O . SER A 1 178 ? -12.203 14.523 1.008 1.00 63.84 178 SER A O 1
ATOM 1450 N N . SER A 1 179 ? -12.403 16.752 1.101 1.00 78.88 179 SER A N 1
ATOM 1451 C CA . SER A 1 179 ? -10.994 16.987 0.798 1.00 78.88 179 SER A CA 1
ATOM 1452 C C . SER A 1 179 ? -10.067 16.483 1.915 1.00 78.88 179 SER A C 1
ATOM 1454 O O . SER A 1 179 ? -10.454 16.283 3.071 1.00 78.88 179 SER A O 1
ATOM 1456 N N . ALA A 1 180 ? -8.776 16.341 1.599 1.00 82.38 180 ALA A N 1
ATOM 1457 C CA . ALA A 1 180 ? -7.761 15.982 2.591 1.00 82.38 180 ALA A CA 1
ATOM 1458 C C . ALA A 1 180 ? -7.672 16.983 3.766 1.00 82.38 180 ALA A C 1
ATOM 1460 O O . ALA A 1 180 ? -7.238 16.601 4.855 1.00 82.38 180 ALA A O 1
ATOM 1461 N N . ASN A 1 181 ? -8.100 18.238 3.568 1.00 86.44 181 ASN A N 1
ATOM 1462 C CA . ASN A 1 181 ? -8.240 19.215 4.645 1.00 86.44 181 ASN A CA 1
ATOM 1463 C C . ASN A 1 181 ? -9.438 18.879 5.542 1.00 86.44 181 ASN A C 1
ATOM 1465 O O . ASN A 1 181 ? -9.284 18.854 6.757 1.00 86.44 181 ASN A O 1
ATOM 1469 N N . ASP A 1 182 ? -10.601 18.560 4.980 1.00 90.12 182 ASP A N 1
ATOM 1470 C CA . ASP A 1 182 ? -11.839 18.347 5.743 1.00 90.12 182 ASP A CA 1
ATOM 1471 C C . ASP A 1 182 ? -11.772 17.079 6.598 1.00 90.12 182 ASP A C 1
ATOM 1473 O O . ASP A 1 182 ? -12.141 17.100 7.773 1.00 90.12 182 ASP A O 1
ATOM 1477 N N . LEU A 1 183 ? -11.148 16.015 6.080 1.00 91.94 183 LEU A N 1
ATOM 1478 C CA . LEU A 1 183 ? -10.792 14.835 6.875 1.00 91.94 183 LEU A CA 1
ATOM 1479 C C . LEU A 1 183 ? -9.854 15.203 8.045 1.00 91.94 183 LEU A C 1
ATOM 1481 O O . LEU A 1 183 ? -10.009 14.704 9.163 1.00 91.94 183 LEU A O 1
ATOM 1485 N N . TYR A 1 184 ? -8.897 16.113 7.826 1.00 93.50 184 TYR A N 1
ATOM 1486 C CA . TYR A 1 184 ? -8.012 16.611 8.882 1.00 93.50 184 TYR A CA 1
ATOM 1487 C C . TYR A 1 184 ? -8.761 17.481 9.911 1.00 93.50 184 TYR A C 1
ATOM 1489 O O . TYR A 1 184 ? -8.568 17.273 11.113 1.00 93.50 184 TYR A O 1
ATOM 1497 N N . GLN A 1 185 ? -9.666 18.370 9.483 1.00 94.31 185 GLN A N 1
ATOM 1498 C CA . GLN A 1 185 ? -10.524 19.165 10.374 1.00 94.31 185 GLN A CA 1
ATOM 1499 C C . GLN A 1 185 ? -11.458 18.274 11.202 1.00 94.31 185 GLN A C 1
ATOM 1501 O O . GLN A 1 185 ? -11.541 18.432 12.420 1.00 94.31 185 GLN A O 1
ATOM 1506 N N . ARG A 1 186 ? -12.087 17.263 10.592 1.00 94.94 186 ARG A N 1
ATOM 1507 C CA . ARG A 1 186 ? -12.902 16.268 11.303 1.00 94.94 186 ARG A CA 1
ATOM 1508 C C . ARG A 1 186 ? -12.080 15.521 12.357 1.00 94.94 186 ARG A C 1
ATOM 1510 O O . ARG A 1 186 ? -12.546 15.342 13.478 1.00 94.94 186 ARG A O 1
ATOM 1517 N N . SER A 1 187 ? -10.820 15.174 12.072 1.00 96.31 187 SER A N 1
ATOM 1518 C CA . SER A 1 187 ? -9.932 14.597 13.094 1.00 96.31 187 SER A CA 1
ATOM 1519 C C . SER A 1 187 ? -9.666 15.554 14.268 1.00 96.31 187 SER A C 1
ATOM 1521 O O . SER A 1 187 ? -9.568 15.100 15.407 1.00 96.31 187 SER A O 1
ATOM 1523 N N . LEU A 1 188 ? -9.539 16.865 14.009 1.00 96.00 188 LEU A N 1
ATOM 1524 C CA . LEU A 1 188 ? -9.331 17.903 15.030 1.00 96.00 188 LEU A CA 1
ATOM 1525 C C . LEU A 1 188 ? -10.579 18.123 15.898 1.00 96.00 188 LEU A C 1
ATOM 1527 O O . LEU A 1 188 ? -10.435 18.445 17.071 1.00 96.00 188 LEU A O 1
ATOM 1531 N N . GLN A 1 189 ? -11.781 17.931 15.351 1.00 95.25 189 GLN A N 1
ATOM 1532 C CA . GLN A 1 189 ? -13.031 17.957 16.121 1.00 95.25 189 GLN A CA 1
ATOM 1533 C C . GLN A 1 189 ? -13.121 16.758 17.080 1.00 95.25 189 GLN A C 1
ATOM 1535 O O . GLN A 1 189 ? -13.452 16.924 18.250 1.00 95.25 189 GLN A O 1
ATOM 1540 N N . ILE A 1 190 ? -12.800 15.556 16.586 1.00 96.06 190 ILE A N 1
ATOM 1541 C CA . ILE A 1 190 ? -12.925 14.287 17.324 1.00 96.06 190 ILE A CA 1
ATOM 1542 C C . ILE A 1 190 ? -11.879 14.157 18.442 1.00 96.06 190 ILE A C 1
ATOM 1544 O O . ILE A 1 190 ? -12.184 13.729 19.555 1.00 96.06 190 ILE A O 1
ATOM 1548 N N . GLU A 1 191 ? -10.627 14.503 18.146 1.00 95.12 191 GLU A N 1
ATOM 1549 C CA . GLU A 1 191 ? -9.561 14.648 19.135 1.00 95.12 191 GLU A CA 1
ATOM 1550 C C . GLU A 1 191 ? -8.874 15.992 18.877 1.00 95.12 191 GLU A C 1
ATOM 1552 O O . GLU A 1 191 ? -8.056 16.083 17.953 1.00 95.12 191 GLU A O 1
ATOM 1557 N N . PRO A 1 192 ? -9.186 17.040 19.661 1.00 94.12 192 PRO A N 1
ATOM 1558 C CA . PRO A 1 192 ? -8.481 18.317 19.610 1.00 94.12 192 PRO A CA 1
ATOM 1559 C C . PRO A 1 192 ? -6.972 18.177 19.829 1.00 94.12 192 PRO A C 1
ATOM 1561 O O . PRO A 1 192 ? -6.462 17.141 20.258 1.00 94.12 192 PRO A O 1
ATOM 1564 N N . ARG A 1 193 ? -6.220 19.236 19.523 1.00 89.69 193 ARG A N 1
ATOM 1565 C CA . ARG A 1 193 ? -4.842 19.343 20.021 1.00 89.69 193 ARG A CA 1
ATOM 1566 C C . ARG A 1 193 ? -4.920 19.635 21.517 1.00 89.69 193 ARG A C 1
ATOM 1568 O O . ARG A 1 193 ? -5.655 20.541 21.903 1.00 89.69 193 ARG A O 1
ATOM 1575 N N . GLU A 1 194 ? -4.160 18.902 22.329 1.00 80.44 194 GLU A N 1
ATOM 1576 C CA . GLU A 1 194 ? -3.969 19.281 23.732 1.00 80.44 194 GLU A CA 1
ATOM 1577 C C . GLU A 1 194 ? -3.448 20.731 23.774 1.00 80.44 194 GLU A C 1
ATOM 1579 O O . GLU A 1 194 ? -2.563 21.073 22.975 1.00 80.44 194 GLU A O 1
ATOM 1584 N N . PRO A 1 195 ? -3.981 21.604 24.648 1.00 70.50 195 PRO A N 1
ATOM 1585 C CA . PRO A 1 195 ? -3.452 22.950 24.790 1.00 70.50 195 PRO A CA 1
ATOM 1586 C C . PRO A 1 195 ? -2.003 22.849 25.269 1.00 70.50 195 PRO A C 1
ATOM 1588 O O . PRO A 1 195 ? -1.718 22.201 26.275 1.00 70.50 195 PRO A O 1
ATOM 1591 N N . SER A 1 196 ? -1.079 23.490 24.552 1.00 53.69 196 SER A N 1
ATOM 1592 C CA . SER A 1 196 ? 0.319 23.567 24.970 1.00 53.69 196 SER A CA 1
ATOM 1593 C C . SER A 1 196 ? 0.393 24.266 26.326 1.00 53.69 196 SER A C 1
ATOM 1595 O O . SER A 1 196 ? 0.173 25.477 26.404 1.00 53.69 196 SER A O 1
ATOM 1597 N N . SER A 1 197 ? 0.677 23.508 27.386 1.00 47.75 197 SER A N 1
ATOM 1598 C CA . SER A 1 197 ? 0.831 24.027 28.743 1.00 47.75 197 SER A CA 1
ATOM 1599 C C . SER A 1 197 ? 1.895 25.132 28.745 1.00 47.75 197 SER A C 1
ATOM 1601 O O . SER A 1 197 ? 3.046 24.828 28.423 1.00 47.75 197 SER A O 1
ATOM 1603 N N . PRO A 1 198 ? 1.569 26.392 29.104 1.00 51.56 198 PRO A N 1
ATOM 1604 C CA . PRO A 1 198 ? 2.517 27.503 28.969 1.00 51.56 198 PRO A CA 1
ATOM 1605 C C . PRO A 1 198 ? 3.786 27.375 29.825 1.00 51.56 198 PRO A C 1
ATOM 1607 O O . PRO A 1 198 ? 4.760 28.077 29.572 1.00 51.56 198 PRO A O 1
ATOM 1610 N N . PHE A 1 199 ? 3.788 26.482 30.822 1.00 51.09 199 PHE A N 1
ATOM 1611 C CA . PHE A 1 199 ? 4.893 26.289 31.758 1.00 51.09 199 PHE A CA 1
ATOM 1612 C C . PHE A 1 199 ? 5.140 24.808 32.073 1.00 51.09 199 PHE A C 1
ATOM 1614 O O . PHE A 1 199 ? 4.547 24.270 33.003 1.00 51.09 199 PHE A O 1
ATOM 1621 N N . LEU A 1 200 ? 6.039 24.176 31.310 1.00 42.59 200 LEU A N 1
ATOM 1622 C CA . LEU A 1 200 ? 7.154 23.348 31.809 1.00 42.59 200 LEU A CA 1
ATOM 1623 C C . LEU A 1 200 ? 7.952 22.783 30.621 1.00 42.59 200 LEU A C 1
ATOM 1625 O O . LEU A 1 200 ? 7.405 22.093 29.765 1.00 42.59 200 LEU A O 1
ATOM 1629 N N . PHE A 1 201 ? 9.259 23.058 30.577 1.00 43.16 201 PHE A N 1
ATOM 1630 C CA . PHE A 1 201 ? 10.176 22.442 29.610 1.00 43.16 201 PHE A CA 1
ATOM 1631 C C . PHE A 1 201 ? 10.545 21.024 30.068 1.00 43.16 201 PHE A C 1
ATOM 1633 O O . PHE A 1 201 ? 11.618 20.802 30.629 1.00 43.16 201 PHE A O 1
ATOM 1640 N N . ASP A 1 202 ? 9.656 20.059 29.833 1.00 41.31 202 ASP A N 1
ATOM 1641 C CA . ASP A 1 202 ? 9.987 18.647 30.022 1.00 41.31 202 ASP A CA 1
ATOM 1642 C C . ASP A 1 202 ? 10.873 18.152 28.865 1.00 41.31 202 ASP A C 1
ATOM 1644 O O . ASP A 1 202 ? 10.414 17.842 27.763 1.00 41.31 202 ASP A O 1
ATOM 1648 N N . PHE A 1 203 ? 12.182 18.102 29.116 1.00 47.09 203 PHE A N 1
ATOM 1649 C CA . PHE A 1 203 ? 13.188 17.648 28.154 1.00 47.09 203 PHE A CA 1
ATOM 1650 C C . PHE A 1 203 ? 13.200 16.117 27.935 1.00 47.09 203 PHE A C 1
ATOM 1652 O O . PHE A 1 203 ? 14.054 15.615 27.201 1.00 47.09 203 PHE A O 1
ATOM 1659 N N . HIS A 1 204 ? 12.268 15.354 28.521 1.00 46.25 204 HIS A N 1
ATOM 1660 C CA . HIS A 1 204 ? 12.316 13.888 28.566 1.00 46.25 204 HIS A CA 1
ATOM 1661 C C . HIS A 1 204 ? 11.455 13.153 27.503 1.00 46.25 204 HIS A C 1
ATOM 1663 O O . HIS A 1 204 ? 11.045 12.009 27.715 1.00 46.25 204 HIS A O 1
ATOM 1669 N N . LEU A 1 205 ? 11.200 13.741 26.320 1.00 41.31 205 LEU A N 1
ATOM 1670 C CA . LEU A 1 205 ? 10.430 13.059 25.253 1.00 41.31 205 LEU A CA 1
ATOM 1671 C C . LEU A 1 205 ? 11.090 12.919 23.865 1.00 41.31 205 LEU A C 1
ATOM 1673 O O . LEU A 1 205 ? 10.427 12.505 22.915 1.00 41.31 205 LEU A O 1
ATOM 1677 N N . VAL A 1 206 ? 12.402 13.152 23.733 1.00 42.44 206 VAL A N 1
ATOM 1678 C CA . VAL A 1 206 ? 13.157 12.903 22.478 1.00 42.44 206 VAL A CA 1
ATOM 1679 C C . VAL A 1 206 ? 13.995 11.616 22.566 1.00 42.44 206 VAL A C 1
ATOM 1681 O O . VAL A 1 206 ? 15.195 11.610 22.311 1.00 42.44 206 VAL A O 1
ATOM 1684 N N . LEU A 1 207 ? 13.360 10.501 22.953 1.00 37.06 207 LEU A N 1
ATOM 1685 C CA . LEU A 1 207 ? 14.004 9.174 23.026 1.00 37.06 207 LEU A CA 1
ATOM 1686 C C . LEU A 1 207 ? 13.150 8.005 22.491 1.00 37.06 207 LEU A C 1
ATOM 1688 O O . LEU A 1 207 ? 13.491 6.843 22.710 1.00 37.06 207 LEU A O 1
ATOM 1692 N N . PHE A 1 208 ? 12.066 8.289 21.756 1.00 42.16 208 PHE A N 1
ATOM 1693 C CA . PHE A 1 208 ? 11.231 7.260 21.108 1.00 42.16 208 PHE A CA 1
ATOM 1694 C C . PHE A 1 208 ? 11.358 7.212 19.573 1.00 42.16 208 PHE A C 1
ATOM 1696 O O . PHE A 1 208 ? 10.425 6.837 18.864 1.00 42.16 208 PHE A O 1
ATOM 1703 N N . VAL A 1 209 ? 12.545 7.544 19.055 1.00 40.97 209 VAL A N 1
ATOM 1704 C CA . VAL A 1 209 ? 12.995 7.143 17.713 1.00 40.97 209 VAL A CA 1
ATOM 1705 C C . VAL A 1 209 ? 14.417 6.589 17.829 1.00 40.97 209 VAL A C 1
ATOM 1707 O O . VAL A 1 209 ? 15.272 7.219 18.434 1.00 40.97 209 VAL A O 1
ATOM 1710 N N . ASP A 1 210 ? 14.619 5.410 17.240 1.00 36.38 210 ASP A N 1
ATOM 1711 C CA . ASP A 1 210 ? 15.862 4.629 17.135 1.00 36.38 210 ASP A CA 1
ATOM 1712 C C . ASP A 1 210 ? 16.622 4.294 18.442 1.00 36.38 210 ASP A C 1
ATOM 1714 O O . ASP A 1 210 ? 17.361 5.091 19.013 1.00 36.38 210 ASP A O 1
ATOM 1718 N N . ARG A 1 211 ? 16.517 3.024 18.863 1.00 37.53 211 ARG A N 1
ATOM 1719 C CA . ARG A 1 211 ? 17.353 2.423 19.918 1.00 37.53 211 ARG A CA 1
ATOM 1720 C C . ARG A 1 211 ? 18.162 1.227 19.394 1.00 37.53 211 ARG A C 1
ATOM 1722 O O . ARG A 1 211 ? 18.202 0.180 20.038 1.00 37.53 211 ARG A O 1
ATOM 1729 N N . ARG A 1 212 ? 18.775 1.354 18.207 1.00 44.53 212 ARG A N 1
ATOM 1730 C CA . ARG A 1 212 ? 19.648 0.327 17.594 1.00 44.53 212 ARG A CA 1
ATOM 1731 C C . ARG A 1 212 ? 21.089 0.772 17.289 1.00 44.53 212 ARG A C 1
ATOM 1733 O O . ARG A 1 212 ? 21.766 0.091 16.525 1.00 44.53 212 ARG A O 1
ATOM 1740 N N . PHE A 1 213 ? 21.603 1.823 17.931 1.00 40.16 213 PHE A N 1
ATOM 1741 C CA . PHE A 1 213 ? 23.046 2.119 17.931 1.00 40.16 213 PHE A CA 1
ATOM 1742 C C . PHE A 1 213 ? 23.540 2.727 19.256 1.00 40.16 213 PHE A C 1
ATOM 1744 O O . PHE A 1 213 ? 23.641 3.939 19.390 1.00 40.16 213 PHE A O 1
ATOM 1751 N N . LEU A 1 214 ? 23.923 1.873 20.212 1.00 33.81 214 LEU A N 1
ATOM 1752 C CA . LEU A 1 214 ? 24.998 2.153 21.175 1.00 33.81 214 LEU A CA 1
ATOM 1753 C C . LEU A 1 214 ? 25.755 0.853 21.487 1.00 33.81 214 LEU A C 1
ATOM 1755 O O . LEU A 1 214 ? 25.190 -0.238 21.416 1.00 33.81 214 LEU A O 1
ATOM 1759 N N . LEU A 1 215 ? 27.051 0.989 21.767 1.00 31.56 215 LEU A N 1
ATOM 1760 C CA . LEU A 1 215 ? 28.010 -0.108 21.929 1.00 31.56 215 LEU A CA 1
ATOM 1761 C C . LEU A 1 215 ? 28.086 -0.597 23.384 1.00 31.56 215 LEU A C 1
ATOM 1763 O O . LEU A 1 215 ? 27.820 0.159 24.318 1.00 31.56 215 LEU A O 1
ATOM 1767 N N . SER A 1 216 ? 28.509 -1.848 23.570 1.00 31.59 216 SER A N 1
ATOM 1768 C CA . SER A 1 216 ? 28.814 -2.418 24.886 1.00 31.59 216 SER A CA 1
ATOM 1769 C C . SER A 1 216 ? 30.001 -1.699 25.551 1.00 31.59 216 SER A C 1
ATOM 1771 O O . SER A 1 216 ? 31.047 -1.570 24.911 1.00 31.59 216 SER A O 1
ATOM 1773 N N . PRO A 1 217 ? 29.906 -1.289 26.829 1.00 34.16 217 PRO A N 1
ATOM 1774 C CA . PRO A 1 217 ? 31.053 -0.796 27.582 1.00 34.16 217 PRO A CA 1
ATOM 1775 C C . PRO A 1 217 ? 31.853 -1.967 28.176 1.00 34.16 217 PRO A C 1
ATOM 1777 O O . PRO A 1 217 ? 31.378 -2.669 29.068 1.00 34.16 217 PRO A O 1
ATOM 1780 N N . CYS A 1 218 ? 33.088 -2.169 27.715 1.00 30.38 218 CYS A N 1
ATOM 1781 C CA . CYS A 1 218 ? 34.038 -3.060 28.385 1.00 30.38 218 CYS A CA 1
ATOM 1782 C C . CYS A 1 218 ? 34.664 -2.338 29.588 1.00 30.38 218 CYS A C 1
ATOM 1784 O O . CYS A 1 218 ? 35.407 -1.371 29.417 1.00 30.38 218 CYS A O 1
ATOM 1786 N N . LEU A 1 219 ? 34.366 -2.807 30.801 1.00 33.03 219 LEU A N 1
ATOM 1787 C CA . LEU A 1 219 ? 34.989 -2.314 32.032 1.00 33.03 219 LEU A CA 1
ATOM 1788 C C . LEU A 1 219 ? 36.449 -2.784 32.143 1.00 33.03 219 LEU A C 1
ATOM 1790 O O . LEU A 1 219 ? 36.789 -3.883 31.712 1.00 33.03 219 LEU A O 1
ATOM 1794 N N . HIS A 1 220 ? 37.297 -1.948 32.743 1.00 29.53 220 HIS A N 1
ATOM 1795 C CA . HIS A 1 220 ? 38.639 -2.330 33.189 1.00 29.53 220 HIS A CA 1
ATOM 1796 C C . HIS A 1 220 ? 38.598 -2.859 34.628 1.00 29.53 220 HIS A C 1
ATOM 1798 O O . HIS A 1 220 ? 37.955 -2.255 35.485 1.00 29.53 220 HIS A O 1
ATOM 1804 N N . THR A 1 221 ? 39.406 -3.879 34.903 1.00 29.22 221 THR A N 1
ATOM 1805 C CA . THR A 1 221 ? 40.050 -4.109 36.207 1.00 29.22 221 THR A CA 1
ATOM 1806 C C . THR A 1 221 ? 41.529 -4.423 35.969 1.00 29.22 221 THR A C 1
ATOM 1808 O O . THR A 1 221 ? 41.909 -4.828 34.869 1.00 29.22 221 THR A O 1
ATOM 1811 N N . THR A 1 222 ? 42.370 -4.155 36.962 1.00 29.38 222 THR A N 1
ATOM 1812 C CA . THR A 1 222 ? 43.837 -4.242 36.887 1.00 29.38 222 THR A CA 1
ATOM 1813 C C . THR A 1 222 ? 44.359 -5.655 37.170 1.00 29.38 222 THR A C 1
ATOM 1815 O O . THR A 1 222 ? 43.627 -6.481 37.706 1.00 29.38 222 THR A O 1
ATOM 1818 N N . ASP A 1 223 ? 45.617 -5.942 36.806 1.00 26.03 223 ASP A N 1
ATOM 1819 C CA . ASP A 1 223 ? 46.712 -6.090 37.790 1.00 26.03 223 ASP A CA 1
ATOM 1820 C C . ASP A 1 223 ? 48.088 -6.351 37.124 1.00 26.03 223 ASP A C 1
ATOM 1822 O O . ASP A 1 223 ? 48.188 -6.748 35.963 1.00 26.03 223 ASP A O 1
ATOM 1826 N N . THR A 1 224 ? 49.157 -6.035 37.862 1.00 29.78 224 THR A N 1
ATOM 1827 C CA . THR A 1 224 ? 50.601 -6.097 37.511 1.00 29.78 224 THR A CA 1
ATOM 1828 C C . THR A 1 224 ? 51.304 -7.246 38.281 1.00 29.78 224 THR A C 1
ATOM 1830 O O . THR A 1 224 ? 50.602 -7.917 39.039 1.00 29.78 224 THR A O 1
ATOM 1833 N N . PRO A 1 225 ? 52.635 -7.541 38.169 1.00 43.03 225 PRO A N 1
ATOM 1834 C CA . PRO A 1 225 ? 53.797 -6.777 37.650 1.00 43.03 225 PRO A CA 1
ATOM 1835 C C . PRO A 1 225 ? 54.494 -7.480 36.448 1.00 43.03 225 PRO A C 1
ATOM 1837 O O . PRO A 1 225 ? 53.812 -8.214 35.747 1.00 43.03 225 PRO A O 1
ATOM 1840 N N . LEU A 1 226 ? 55.769 -7.312 36.036 1.00 29.16 226 LEU A N 1
ATOM 1841 C CA . LEU A 1 226 ? 57.052 -6.714 36.518 1.00 29.16 226 LEU A CA 1
ATOM 1842 C C . LEU A 1 226 ? 57.831 -6.240 35.226 1.00 29.16 226 LEU A C 1
ATOM 1844 O O . LEU A 1 226 ? 57.239 -6.292 34.153 1.00 29.16 226 LEU A O 1
ATOM 1848 N N . SER A 1 227 ? 59.083 -5.751 35.145 1.00 28.38 227 SER A N 1
ATOM 1849 C CA . SER A 1 227 ? 60.216 -5.643 36.077 1.00 28.38 227 SER A CA 1
ATOM 1850 C C . SER A 1 227 ? 61.252 -4.546 35.710 1.00 28.38 227 SER A C 1
ATOM 1852 O O . SER A 1 227 ? 61.303 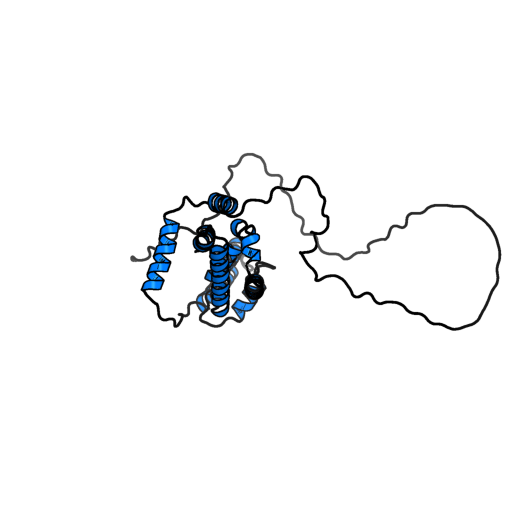-4.061 34.589 1.00 28.38 227 SER A O 1
ATOM 1854 N N . THR A 1 228 ? 62.129 -4.234 36.677 1.00 29.61 228 THR A N 1
ATOM 1855 C CA . THR A 1 228 ? 63.554 -3.815 36.553 1.00 29.61 228 THR A CA 1
ATOM 1856 C C . THR A 1 228 ? 64.036 -2.732 35.557 1.00 29.61 228 THR A C 1
ATOM 1858 O O . THR A 1 228 ? 64.258 -3.032 34.391 1.00 29.61 228 THR A O 1
ATOM 1861 N N . GLN A 1 229 ? 64.522 -1.622 36.153 1.00 27.80 229 GLN A N 1
ATOM 1862 C CA . GLN A 1 229 ? 65.774 -0.876 35.832 1.00 27.80 229 GLN A CA 1
ATOM 1863 C C . GLN A 1 229 ? 65.800 0.004 34.545 1.00 27.80 229 GLN A C 1
ATOM 1865 O O . GLN A 1 229 ? 65.196 -0.350 33.544 1.00 27.80 229 GLN A O 1
ATOM 1870 N N . THR A 1 230 ? 66.442 1.189 34.486 1.00 30.64 230 THR A N 1
ATOM 1871 C CA . THR A 1 230 ? 67.314 1.932 35.444 1.00 30.64 230 THR A CA 1
ATOM 1872 C C . THR A 1 230 ? 67.189 3.474 35.277 1.00 30.64 230 THR A C 1
ATOM 1874 O O . THR A 1 230 ? 66.562 3.952 34.337 1.00 30.64 230 THR A O 1
ATOM 1877 N N . ALA A 1 231 ? 67.778 4.265 36.192 1.00 28.95 231 ALA A N 1
ATOM 1878 C CA . ALA A 1 231 ? 67.806 5.753 36.213 1.00 28.95 231 ALA A CA 1
ATOM 1879 C C . ALA A 1 231 ? 69.181 6.312 35.694 1.00 28.95 231 ALA A C 1
ATOM 1881 O O . ALA A 1 231 ? 69.999 5.455 35.347 1.00 28.95 231 ALA A O 1
ATOM 1882 N N . PRO A 1 232 ? 69.528 7.641 35.644 1.00 43.38 232 PRO A N 1
ATOM 1883 C CA . PRO A 1 232 ? 69.018 8.794 36.422 1.00 43.38 232 PRO A CA 1
ATOM 1884 C C . PRO A 1 232 ? 68.824 10.158 35.669 1.00 43.38 232 PRO A C 1
ATOM 1886 O O . PRO A 1 232 ? 68.747 10.228 34.448 1.00 43.38 232 PRO A O 1
ATOM 1889 N N . THR A 1 233 ? 68.675 11.244 36.448 1.00 31.53 233 THR A N 1
ATOM 1890 C CA . THR A 1 233 ? 68.328 12.663 36.131 1.00 31.53 233 THR A CA 1
ATOM 1891 C C . THR A 1 233 ? 69.603 13.571 36.013 1.00 31.53 233 THR A C 1
ATOM 1893 O O . THR A 1 233 ? 70.674 12.961 36.016 1.00 31.53 233 THR A O 1
ATOM 1896 N N . PRO A 1 234 ? 69.623 14.952 35.942 1.00 45.94 234 PRO A N 1
ATOM 1897 C CA . PRO A 1 234 ? 68.566 15.976 36.191 1.00 45.94 234 PRO A CA 1
ATOM 1898 C C . PRO A 1 234 ? 68.593 17.364 35.441 1.00 45.94 234 PRO A C 1
ATOM 1900 O O . PRO A 1 234 ? 69.562 17.717 34.784 1.00 45.94 234 PRO A O 1
ATOM 1903 N N . ARG A 1 235 ? 67.585 18.231 35.740 1.00 29.95 235 ARG A N 1
ATOM 1904 C CA . ARG A 1 235 ? 67.507 19.732 35.572 1.00 29.95 235 ARG A CA 1
ATOM 1905 C C . ARG A 1 235 ? 67.488 20.279 34.113 1.00 29.95 235 ARG A C 1
ATOM 1907 O O . ARG A 1 235 ? 68.229 19.806 33.275 1.00 29.95 235 ARG A O 1
ATOM 1914 N N . ARG A 1 236 ? 66.713 21.315 33.721 1.00 30.89 236 ARG A N 1
ATOM 1915 C CA . ARG A 1 236 ? 66.308 22.591 34.387 1.00 30.89 236 ARG A CA 1
ATOM 1916 C C . ARG A 1 236 ? 64.978 23.178 33.805 1.00 30.89 236 ARG A C 1
ATOM 1918 O O . ARG A 1 236 ? 64.350 22.553 32.964 1.00 30.89 236 ARG A O 1
ATOM 1925 N N . ARG A 1 237 ? 64.537 24.367 34.270 1.00 30.72 237 ARG A N 1
ATOM 1926 C CA . ARG A 1 237 ? 63.294 25.096 33.861 1.00 30.72 237 ARG A CA 1
ATOM 1927 C C . ARG A 1 237 ? 63.367 25.725 32.449 1.00 30.72 237 ARG A C 1
ATOM 1929 O O . ARG A 1 237 ? 64.436 26.217 32.103 1.00 30.72 237 ARG A O 1
ATOM 1936 N N . GLY A 1 238 ? 62.225 25.904 31.757 1.00 28.31 238 GLY A N 1
ATOM 1937 C CA . GLY A 1 238 ? 62.118 26.846 30.619 1.00 28.31 238 GLY A CA 1
ATOM 1938 C C . GLY A 1 238 ? 60.779 26.918 29.845 1.00 28.31 238 GLY A C 1
ATOM 1939 O O . GLY A 1 238 ? 60.612 26.172 28.897 1.00 28.31 238 GLY A O 1
ATOM 1940 N N . GLN A 1 239 ? 59.917 27.884 30.209 1.00 31.66 239 GLN A N 1
ATOM 1941 C CA . GLN A 1 239 ? 58.897 28.600 29.390 1.00 31.66 239 GLN A CA 1
ATOM 1942 C C . GLN A 1 239 ? 57.761 27.866 28.622 1.00 31.66 239 GLN A C 1
ATOM 1944 O O . GLN A 1 239 ? 57.852 26.722 28.199 1.00 31.66 239 GLN A O 1
ATOM 1949 N N . LEU A 1 240 ? 56.650 28.601 28.447 1.00 33.56 240 LEU A N 1
ATOM 1950 C CA . LEU A 1 240 ? 55.507 28.267 27.585 1.00 33.56 240 LEU A CA 1
ATOM 1951 C C . LEU A 1 240 ? 55.840 28.527 26.109 1.00 33.56 240 LEU A C 1
ATOM 1953 O O . LEU A 1 240 ? 56.479 29.531 25.804 1.00 33.56 240 LEU A O 1
ATOM 1957 N N . LEU A 1 241 ? 55.227 27.757 25.208 1.00 33.25 241 LEU A N 1
ATOM 1958 C CA . LEU A 1 241 ? 54.707 28.264 23.931 1.00 33.25 241 LEU A CA 1
ATOM 1959 C C . LEU A 1 241 ? 53.549 27.369 23.460 1.00 33.25 241 LEU A C 1
ATOM 1961 O O . LEU A 1 241 ? 53.581 26.156 23.655 1.00 33.25 241 LEU A O 1
ATOM 1965 N N . ALA A 1 242 ? 52.503 27.967 22.889 1.00 34.06 242 ALA A N 1
ATOM 1966 C CA . ALA A 1 242 ? 51.304 27.247 22.463 1.00 34.06 242 ALA A CA 1
ATOM 1967 C C . ALA A 1 242 ? 51.403 26.823 20.991 1.00 34.06 242 ALA A C 1
ATOM 1969 O O . ALA A 1 242 ? 51.744 27.643 20.140 1.00 34.06 242 ALA A O 1
ATOM 1970 N N . LEU A 1 243 ? 51.030 25.578 20.678 1.00 29.81 243 LEU A N 1
ATOM 1971 C CA . LEU A 1 243 ? 50.804 25.128 19.304 1.00 29.81 243 LEU A CA 1
ATOM 1972 C C . LEU A 1 243 ? 49.511 24.319 19.188 1.00 29.81 243 LEU A C 1
ATOM 1974 O O . LEU A 1 243 ? 49.215 23.451 20.005 1.00 29.81 243 LEU A O 1
ATOM 1978 N N . SER A 1 244 ? 48.749 24.637 18.143 1.00 27.69 244 SER A N 1
ATOM 1979 C CA . SER A 1 244 ? 47.521 23.947 17.753 1.00 27.69 244 SER A CA 1
ATOM 1980 C C . SER A 1 244 ? 47.843 22.631 17.043 1.00 27.69 244 SER A C 1
ATOM 1982 O O . SER A 1 244 ? 48.666 22.611 16.126 1.00 27.69 244 SER A O 1
ATOM 1984 N N . THR A 1 245 ? 47.160 21.546 17.413 1.00 30.58 245 THR A N 1
ATOM 1985 C CA . THR A 1 245 ? 47.310 20.240 16.756 1.00 30.58 245 THR A CA 1
ATOM 1986 C C . THR A 1 245 ? 46.216 20.039 15.712 1.00 30.58 245 THR A C 1
ATOM 1988 O O . THR A 1 245 ? 45.125 19.556 16.014 1.00 30.58 245 THR A O 1
ATOM 1991 N N . ALA A 1 246 ? 46.515 20.371 14.457 1.00 29.28 246 ALA A N 1
ATOM 1992 C CA . ALA A 1 246 ? 45.691 19.947 13.330 1.00 29.28 246 ALA A CA 1
ATOM 1993 C C . ALA A 1 246 ? 45.844 18.430 13.101 1.00 29.28 246 ALA A C 1
ATOM 1995 O O . ALA A 1 246 ? 46.965 17.928 13.015 1.00 29.28 246 ALA A O 1
ATOM 1996 N N . ILE A 1 247 ? 44.732 17.700 12.953 1.00 29.98 247 ILE A N 1
ATOM 1997 C CA . ILE A 1 247 ? 44.749 16.281 12.564 1.00 29.98 247 ILE A CA 1
ATOM 1998 C C . ILE A 1 247 ? 44.373 16.152 11.084 1.00 29.98 247 ILE A C 1
ATOM 2000 O O . ILE A 1 247 ? 43.243 16.405 10.668 1.00 29.98 247 ILE A O 1
ATOM 2004 N N . THR A 1 248 ? 45.362 15.758 10.286 1.00 29.55 248 THR A N 1
ATOM 2005 C CA . THR A 1 248 ? 45.290 15.663 8.825 1.00 29.55 248 THR A CA 1
ATOM 2006 C C . THR A 1 248 ? 44.462 14.465 8.357 1.00 29.55 248 THR A C 1
ATOM 2008 O O . THR A 1 248 ? 44.885 13.317 8.498 1.00 29.55 248 THR A O 1
ATOM 2011 N N . TYR A 1 249 ? 43.337 14.715 7.684 1.00 26.14 249 TYR A N 1
ATOM 2012 C CA . TYR A 1 249 ? 42.613 13.679 6.940 1.00 26.14 249 TYR A CA 1
ATOM 2013 C C . TYR A 1 249 ? 43.373 13.286 5.661 1.00 26.14 249 TYR A C 1
ATOM 2015 O O . TYR A 1 249 ? 43.415 14.045 4.692 1.00 26.14 249 TYR A O 1
ATOM 2023 N N . LYS A 1 250 ? 43.950 12.077 5.627 1.00 29.98 250 LYS A N 1
ATOM 2024 C CA . LYS A 1 250 ? 44.579 11.513 4.421 1.00 29.98 250 LYS A CA 1
ATOM 2025 C C . LYS A 1 250 ? 43.568 10.739 3.563 1.00 29.98 250 LYS A C 1
ATOM 2027 O O . LYS A 1 250 ? 42.988 9.755 3.998 1.00 29.98 250 LYS A O 1
ATOM 2032 N N . HIS A 1 251 ? 43.410 11.220 2.330 1.00 30.69 251 HIS A N 1
ATOM 2033 C CA . HIS A 1 251 ? 42.744 10.638 1.157 1.00 30.69 251 HIS A CA 1
ATOM 2034 C C . HIS A 1 251 ? 42.022 9.279 1.262 1.00 30.69 251 HIS A C 1
ATOM 2036 O O . HIS A 1 251 ? 42.647 8.223 1.312 1.00 30.69 251 HIS A O 1
ATOM 2042 N N . LEU A 1 252 ? 40.723 9.314 0.951 1.00 30.98 252 LEU A N 1
ATOM 2043 C CA . LEU A 1 252 ? 40.045 8.261 0.189 1.00 30.98 252 LEU A CA 1
ATOM 2044 C C . LEU A 1 252 ? 39.307 8.920 -0.987 1.00 30.98 252 LEU A C 1
ATOM 2046 O O . LEU A 1 252 ? 38.344 9.659 -0.792 1.00 30.98 252 LEU A O 1
ATOM 2050 N N . LYS A 1 253 ? 39.797 8.716 -2.219 1.00 33.22 253 LYS A N 1
ATOM 2051 C CA . LYS A 1 253 ? 39.189 9.302 -3.427 1.00 33.22 253 LYS A CA 1
ATOM 2052 C C . LYS A 1 253 ? 37.843 8.628 -3.724 1.00 33.22 253 LYS A C 1
ATOM 2054 O O . LYS A 1 253 ? 37.778 7.409 -3.855 1.00 33.22 253 LYS A O 1
ATOM 2059 N N . ARG A 1 254 ? 36.801 9.431 -3.945 1.00 30.41 254 ARG A N 1
ATOM 2060 C CA . ARG A 1 254 ? 35.619 9.068 -4.746 1.00 30.41 254 ARG A CA 1
ATOM 2061 C C . ARG A 1 254 ? 35.447 10.127 -5.845 1.00 30.41 254 ARG A C 1
ATOM 2063 O O . ARG A 1 254 ? 35.796 11.283 -5.594 1.00 30.41 254 ARG A O 1
ATOM 2070 N N . PRO A 1 255 ? 34.997 9.760 -7.057 1.00 30.33 255 PRO A N 1
ATOM 2071 C CA . PRO A 1 255 ? 34.899 10.701 -8.169 1.00 30.33 255 PRO A CA 1
ATOM 2072 C C . PRO A 1 255 ? 33.798 11.741 -7.929 1.00 30.33 255 PRO A C 1
ATOM 2074 O O . PRO A 1 255 ? 32.760 11.432 -7.342 1.00 30.33 255 PRO A O 1
ATOM 2077 N N . ARG A 1 256 ? 34.013 12.964 -8.426 1.00 29.17 256 ARG A N 1
ATOM 2078 C CA . ARG A 1 256 ? 32.927 13.927 -8.638 1.00 29.17 256 ARG A CA 1
ATOM 2079 C C . ARG A 1 256 ? 32.186 13.570 -9.923 1.00 29.17 256 ARG A C 1
ATOM 2081 O O . ARG A 1 256 ? 32.811 13.215 -10.918 1.00 29.17 256 ARG A O 1
ATOM 2088 N N . THR A 1 257 ? 30.874 13.748 -9.902 1.00 32.22 257 THR A N 1
ATOM 2089 C CA . THR A 1 257 ? 30.072 14.049 -11.091 1.00 32.22 257 THR A CA 1
ATOM 2090 C C . THR A 1 257 ? 29.598 15.485 -10.925 1.00 32.22 257 THR A C 1
ATOM 2092 O O . THR A 1 257 ? 28.797 15.761 -10.029 1.00 32.22 257 THR A O 1
ATOM 2095 N N . ASP A 1 258 ? 30.149 16.409 -11.707 1.00 27.88 258 ASP A N 1
ATOM 2096 C CA . ASP A 1 258 ? 29.906 17.837 -11.513 1.00 27.88 258 ASP A CA 1
ATOM 2097 C C . ASP A 1 258 ? 28.503 18.243 -11.997 1.00 27.88 258 ASP A C 1
ATOM 2099 O O . ASP A 1 258 ? 28.140 18.057 -13.159 1.00 27.88 258 ASP A O 1
ATOM 2103 N N . PHE A 1 259 ? 27.707 18.834 -11.101 1.00 26.77 259 PHE A N 1
ATOM 2104 C CA . PHE A 1 259 ? 26.427 19.446 -11.456 1.00 26.77 259 PHE A CA 1
ATOM 2105 C C . PHE A 1 259 ? 26.669 20.803 -12.126 1.00 26.77 259 PHE A C 1
ATOM 2107 O O . PHE A 1 259 ? 26.868 21.819 -11.458 1.00 26.77 259 PHE A O 1
ATOM 2114 N N . VAL A 1 260 ? 26.626 20.831 -13.459 1.00 27.30 260 VAL A N 1
ATOM 2115 C CA . VAL A 1 260 ? 26.692 22.075 -14.238 1.00 27.30 260 VAL A CA 1
ATOM 2116 C C . VAL A 1 260 ? 25.367 22.834 -14.109 1.00 27.30 260 VAL A C 1
ATOM 2118 O O . VAL A 1 260 ? 24.401 22.565 -14.822 1.00 27.30 260 VAL A O 1
ATOM 2121 N N . VAL A 1 261 ? 25.321 23.807 -13.198 1.00 28.42 261 VAL A N 1
ATOM 2122 C CA . VAL A 1 261 ? 24.172 24.710 -13.029 1.00 28.42 261 VAL A CA 1
ATOM 2123 C C . VAL A 1 261 ? 24.139 25.728 -14.175 1.00 28.42 261 VAL A C 1
ATOM 2125 O O . VAL A 1 261 ? 24.773 26.782 -14.117 1.00 28.42 261 VAL A O 1
ATOM 2128 N N . THR A 1 262 ? 23.386 25.428 -15.235 1.00 29.78 262 THR A N 1
ATOM 2129 C CA . THR A 1 262 ? 23.134 26.377 -16.329 1.00 29.78 262 THR A CA 1
ATOM 2130 C C . THR A 1 262 ? 22.091 27.423 -15.922 1.00 29.78 262 THR A C 1
ATOM 2132 O O . THR A 1 262 ? 20.905 27.145 -15.755 1.00 29.78 262 THR A O 1
ATOM 2135 N N . LYS A 1 263 ? 22.547 28.671 -15.777 1.00 32.81 263 LYS A N 1
ATOM 2136 C CA . LYS A 1 263 ? 21.733 29.841 -15.420 1.00 32.81 263 LYS A CA 1
ATOM 2137 C C . LYS A 1 263 ? 20.796 30.224 -16.580 1.00 32.81 263 LYS A C 1
ATOM 2139 O O . LYS A 1 263 ? 21.205 30.934 -17.496 1.00 32.81 263 LYS A O 1
ATOM 2144 N N . ARG A 1 264 ? 19.551 29.730 -16.565 1.00 29.78 264 ARG A N 1
ATOM 2145 C CA . ARG A 1 264 ? 18.543 29.993 -17.614 1.00 29.78 264 ARG A CA 1
ATOM 2146 C C . ARG A 1 264 ? 17.931 31.404 -17.471 1.00 29.78 264 ARG A C 1
ATOM 2148 O O . ARG A 1 264 ? 17.878 31.947 -16.369 1.00 29.78 264 ARG A O 1
ATOM 2155 N N . ARG A 1 265 ? 17.511 32.017 -18.587 1.00 31.05 265 ARG A N 1
ATOM 2156 C CA . ARG A 1 265 ? 16.864 33.348 -18.621 1.00 31.05 265 ARG A CA 1
ATOM 2157 C 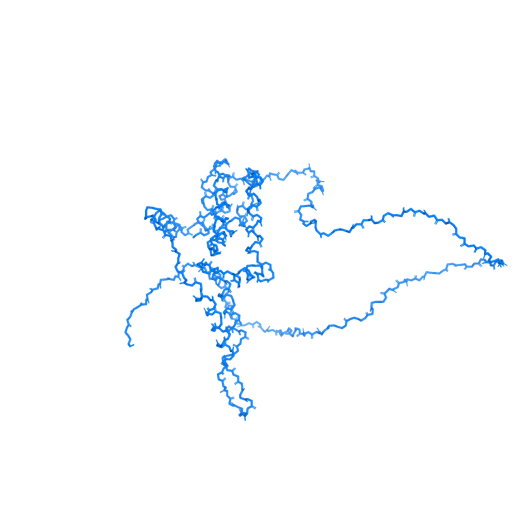C . ARG A 1 265 ? 15.412 33.279 -18.122 1.00 31.05 265 ARG A C 1
ATOM 2159 O O . ARG A 1 265 ? 14.775 32.238 -18.246 1.00 31.05 265 ARG A O 1
ATOM 2166 N N . LEU A 1 266 ? 14.886 34.402 -17.622 1.00 32.69 266 LEU A N 1
ATOM 2167 C CA . LEU A 1 266 ? 13.439 34.603 -17.467 1.00 32.69 266 LEU A CA 1
ATOM 2168 C C . LEU A 1 266 ? 12.785 34.723 -18.855 1.00 32.69 266 LEU A C 1
ATOM 2170 O O . LEU A 1 266 ? 13.371 35.372 -19.723 1.00 32.69 266 LEU A O 1
ATOM 2174 N N . GLY A 1 267 ? 11.585 34.157 -19.050 1.00 39.53 267 GLY A N 1
ATOM 2175 C CA . GLY A 1 267 ? 10.784 34.422 -20.258 1.00 39.53 267 GLY A CA 1
ATOM 2176 C C . GLY A 1 267 ? 9.875 33.312 -20.806 1.00 39.53 267 GLY A C 1
ATOM 2177 O O . GLY A 1 267 ? 9.191 33.580 -21.785 1.00 39.53 267 GLY A O 1
ATOM 2178 N N . GLU A 1 268 ? 9.830 32.106 -20.227 1.00 33.91 268 GLU A N 1
ATOM 2179 C CA . GLU A 1 268 ? 8.977 31.003 -20.723 1.00 33.91 268 GLU A CA 1
ATOM 2180 C C . GLU A 1 268 ? 7.913 30.564 -19.693 1.00 33.91 268 GLU A C 1
ATOM 2182 O O . GLU A 1 268 ? 8.155 30.673 -18.485 1.00 33.91 268 GLU A O 1
ATOM 2187 N N . PRO A 1 269 ? 6.727 30.097 -20.140 1.00 33.16 269 PRO A N 1
ATOM 2188 C CA . PRO A 1 269 ? 5.599 29.788 -19.263 1.00 33.16 269 PRO A CA 1
ATOM 2189 C C . PRO A 1 269 ? 5.816 28.515 -18.434 1.00 33.16 269 PRO A C 1
ATOM 2191 O O . PRO A 1 269 ? 6.407 27.533 -18.884 1.00 33.16 269 PRO A O 1
ATOM 2194 N N . VAL A 1 270 ? 5.281 28.514 -17.211 1.00 38.97 270 VAL A N 1
ATOM 2195 C CA . VAL A 1 270 ? 5.402 27.388 -16.278 1.00 38.97 270 VAL A CA 1
ATOM 2196 C C . VAL A 1 270 ? 4.422 26.276 -16.657 1.00 38.97 270 VAL A C 1
ATOM 2198 O O . VAL A 1 270 ? 3.236 26.350 -16.342 1.00 38.97 270 VAL A O 1
ATOM 2201 N N . GLY A 1 271 ? 4.929 25.213 -17.285 1.00 30.70 271 GLY A N 1
ATOM 2202 C CA . GLY A 1 271 ? 4.219 23.934 -17.372 1.00 30.70 271 GLY A CA 1
ATOM 2203 C C . GLY A 1 271 ? 4.017 23.363 -15.966 1.00 30.70 271 GLY A C 1
ATOM 2204 O O . GLY A 1 271 ? 4.981 22.961 -15.315 1.00 30.70 271 GLY A O 1
ATOM 2205 N N . GLY A 1 272 ? 2.780 23.402 -15.468 1.00 29.00 272 GLY A N 1
ATOM 2206 C CA . GLY A 1 272 ? 2.468 23.099 -14.072 1.00 29.00 272 GLY A CA 1
ATOM 2207 C C . GLY A 1 272 ? 2.665 21.629 -13.689 1.00 29.00 272 GLY A C 1
ATOM 2208 O O . GLY A 1 272 ? 2.329 20.722 -14.448 1.00 29.00 272 GLY A O 1
ATOM 2209 N N . PHE A 1 273 ? 3.141 21.395 -12.463 1.00 31.14 273 PHE A N 1
ATOM 2210 C CA . PHE A 1 273 ? 3.112 20.076 -11.826 1.00 31.14 273 PHE A CA 1
ATOM 2211 C C . PHE A 1 273 ? 1.657 19.670 -11.534 1.00 31.14 273 PHE A C 1
ATOM 2213 O O . PHE A 1 273 ? 1.109 20.001 -10.483 1.00 31.14 273 PHE A O 1
ATOM 2220 N N . LEU A 1 274 ? 1.033 18.928 -12.449 1.00 27.27 274 LEU A N 1
ATOM 2221 C CA . LEU A 1 274 ? -0.210 18.216 -12.164 1.00 27.27 274 LEU A CA 1
ATOM 2222 C C . LEU A 1 274 ? 0.109 16.909 -11.432 1.00 27.27 274 LEU A C 1
ATOM 2224 O O . LEU A 1 274 ? 0.560 15.932 -12.028 1.00 27.27 274 LEU A O 1
ATOM 2228 N N . ALA A 1 275 ? -0.153 16.888 -10.126 1.00 28.55 275 ALA A N 1
ATOM 2229 C CA . ALA A 1 275 ? -0.249 15.642 -9.379 1.00 28.55 275 ALA A CA 1
ATOM 2230 C C . ALA A 1 275 ? -1.501 14.888 -9.855 1.00 28.55 275 ALA A C 1
ATOM 2232 O O . ALA A 1 275 ? -2.624 15.277 -9.537 1.00 28.55 275 ALA A O 1
ATOM 2233 N N . VAL A 1 276 ? -1.312 13.836 -10.654 1.00 26.88 276 VAL A N 1
ATOM 2234 C CA . VAL A 1 276 ? -2.420 13.062 -11.229 1.00 26.88 276 VAL A CA 1
ATOM 2235 C C . VAL A 1 276 ? -3.167 12.320 -10.119 1.00 26.88 276 VAL A C 1
ATOM 2237 O O . VAL A 1 276 ? -2.656 11.360 -9.541 1.00 26.88 276 VAL A O 1
ATOM 2240 N N . SER A 1 277 ? -4.393 12.764 -9.834 1.00 26.30 277 SER A N 1
ATOM 2241 C CA . SER A 1 277 ? -5.329 12.024 -8.987 1.00 26.30 277 SER A CA 1
ATOM 2242 C C . SER A 1 277 ? -5.690 10.691 -9.643 1.00 26.30 277 SER A C 1
ATOM 2244 O O . SER A 1 277 ? -5.970 10.624 -10.839 1.00 26.30 277 SER A O 1
ATOM 2246 N N . SER A 1 278 ? -5.721 9.621 -8.849 1.00 29.61 278 SER A N 1
ATOM 2247 C CA . SER A 1 278 ? -6.020 8.256 -9.301 1.00 29.61 278 SER A CA 1
ATOM 2248 C C . SER A 1 278 ? -7.533 8.027 -9.479 1.00 29.61 278 SER A C 1
ATOM 2250 O O . SER A 1 278 ? -8.094 7.103 -8.887 1.00 29.61 278 SER A O 1
ATOM 2252 N N . SER A 1 279 ? -8.204 8.897 -10.241 1.00 30.72 279 SER A N 1
ATOM 2253 C CA . SER A 1 279 ? -9.670 9.023 -10.265 1.00 30.72 279 SER A CA 1
ATOM 2254 C C . SER A 1 279 ? -10.259 9.388 -11.641 1.00 30.72 279 SER A C 1
ATOM 2256 O O . SER A 1 279 ? -11.090 10.287 -11.719 1.00 30.72 279 SER A O 1
ATOM 2258 N N . ALA A 1 280 ? -9.828 8.707 -12.711 1.00 31.45 280 ALA A N 1
ATOM 2259 C CA . ALA A 1 280 ? -10.569 8.565 -13.978 1.00 31.45 280 ALA A CA 1
ATOM 2260 C C . ALA A 1 280 ? -9.903 7.504 -14.883 1.00 31.45 280 ALA A C 1
ATOM 2262 O O . ALA A 1 280 ? -8.834 7.758 -15.431 1.00 31.45 280 ALA A O 1
ATOM 2263 N N . LEU A 1 281 ? -10.526 6.331 -15.049 1.00 30.84 281 LEU A N 1
ATOM 2264 C CA . LEU A 1 281 ? -10.198 5.349 -16.098 1.00 30.84 281 LEU A CA 1
ATOM 2265 C C . LEU A 1 281 ? -11.464 4.565 -16.486 1.00 30.84 281 LEU A C 1
ATOM 2267 O O . LEU A 1 281 ? -11.613 3.393 -16.143 1.00 30.84 281 LEU A O 1
ATOM 2271 N N . ASP A 1 282 ? -12.374 5.220 -17.208 1.00 27.12 282 ASP A N 1
ATOM 2272 C CA . ASP A 1 282 ? -13.428 4.515 -17.942 1.00 27.12 282 ASP A CA 1
ATOM 2273 C C . ASP A 1 282 ? -12.814 3.785 -19.141 1.00 27.12 282 ASP A C 1
ATOM 2275 O O . ASP A 1 282 ? -12.219 4.395 -20.032 1.00 27.12 282 ASP A O 1
ATOM 2279 N N . VAL A 1 283 ? -12.942 2.457 -19.162 1.00 32.59 283 VAL A N 1
ATOM 2280 C CA . VAL A 1 283 ? -12.368 1.604 -20.211 1.00 32.59 283 VAL A CA 1
ATOM 2281 C C . VAL A 1 283 ? -13.430 1.291 -21.262 1.00 32.59 283 VAL A C 1
ATOM 2283 O O . VAL A 1 283 ? -14.068 0.240 -21.236 1.00 32.59 283 VAL A O 1
ATOM 2286 N N . HIS A 1 284 ? -13.590 2.192 -22.232 1.00 28.19 284 HIS A N 1
ATOM 2287 C CA . HIS A 1 284 ? -14.286 1.876 -23.480 1.00 28.19 284 HIS A CA 1
ATOM 2288 C C . HIS A 1 284 ? -13.306 1.263 -24.492 1.00 28.19 284 HIS A C 1
ATOM 2290 O O . HIS A 1 284 ? -12.570 1.969 -25.177 1.00 28.19 284 HIS A O 1
ATOM 2296 N N . LEU A 1 285 ? -13.312 -0.069 -24.589 1.00 30.80 285 LEU A N 1
ATOM 2297 C CA . LEU A 1 285 ? -12.566 -0.839 -25.589 1.00 30.80 285 LEU A CA 1
ATOM 2298 C C . LEU A 1 285 ? -13.467 -1.897 -26.239 1.00 30.80 285 LEU A C 1
ATOM 2300 O O . LEU A 1 285 ? -13.597 -2.998 -25.720 1.00 30.80 285 LEU A O 1
ATOM 2304 N N . TYR A 1 286 ? -14.069 -1.553 -27.380 1.00 33.31 286 TYR A N 1
ATOM 2305 C CA . TYR A 1 286 ? -14.583 -2.482 -28.398 1.00 33.31 286 TYR A CA 1
ATOM 2306 C C . TYR A 1 286 ? -14.862 -1.703 -29.693 1.00 33.31 286 TYR A C 1
ATOM 2308 O O . TYR A 1 286 ? -15.468 -0.636 -29.628 1.00 33.31 286 TYR A O 1
ATOM 2316 N N . GLY A 1 287 ? -14.477 -2.247 -30.856 1.00 27.92 287 GLY A N 1
ATOM 2317 C CA . GLY A 1 287 ? -14.915 -1.728 -32.162 1.00 27.92 287 GLY A CA 1
ATOM 2318 C C . GLY A 1 287 ? -13.834 -1.620 -33.242 1.00 27.92 287 GLY A C 1
ATOM 2319 O O . GLY A 1 287 ? -13.249 -0.561 -33.414 1.00 27.92 287 GLY A O 1
ATOM 2320 N N . SER A 1 288 ? -13.656 -2.711 -33.991 1.00 30.78 288 SER A N 1
ATOM 2321 C CA . SER A 1 288 ? -13.343 -2.750 -35.434 1.00 30.78 288 SER A CA 1
ATOM 2322 C C . SER A 1 288 ? -12.260 -1.832 -36.031 1.00 30.78 288 SER A C 1
ATOM 2324 O O . SER A 1 288 ? -12.522 -0.670 -36.339 1.00 30.78 288 SER A O 1
ATOM 2326 N N . LEU A 1 289 ? -11.143 -2.444 -36.444 1.00 35.16 289 LEU A N 1
ATOM 2327 C CA . LEU A 1 289 ? -10.857 -2.711 -37.868 1.00 35.16 289 LEU A CA 1
ATOM 2328 C C . LEU A 1 289 ? -9.891 -3.901 -38.013 1.00 35.16 289 LEU A C 1
ATOM 2330 O O . LEU A 1 289 ? -9.130 -4.142 -37.049 1.00 35.16 289 LEU A O 1
#

pLDDT: mean 74.14, std 29.14, range [26.03, 98.62]

Radius of gyration: 30.8 Å; chains: 1; bounding box: 94×54×78 Å

Secondary structure (DSSP, 8-state):
-HHHHHHHHHT--SHHHHHHHHHHHHHHHHHHHHTTBHHHHHHHHHHHTSHHHHT-HHHHHTS-HHHHHHHHHHHHHS--HHHHHHHHHHHHH--SS-B--HHHHHHHHHHHHHTS-SEEE-SSSTT-EEE-HHHHHHHHHHHHHHHTT-PPP-----HHHHHHHHHHHHHHHH-TT--HHHHHHHHHHHSPPPP--SS----TTS-SS------------------------------------------------------PPS-S---------S-----------

Sequence (289 aa):
MTGWFTETILAEDDIRKRTHTLKFLIKLGFKLLEMQNYNALMSVMSALNSSTILRLKRTWEGLGNKARMLFDTMNNAVSHQRNYAKYRAALRQAQTPCIPFLGVYLTDMTFCHEGNPNYRSSPHLPGVQLINFDKYQKMTKIMNELERFQAPFHFVEVPKIAAYIRHSMDNLSSSQDSSANDLYQRSLQIEPREPSSPFLFDFHLVLFVDRRFLLSPCLHTTDTPLSTQTAPTPRRRGQLLALSTAITYKHLKRPRTDFVVTKRRLGEPVGGFLAVSSSALDVHLYGSL

Foldseek 3Di:
DLVLLLVQLLVDLDLVVSLVSLLVLLVVLLVCVVVQAAQVNVSSLCNCPDPLNVPLVSSVVSDDPVSVVSNVVSCVQQPCPPNSVNVVVVLVVDAPQHHDNCVSLVVQLVCLVVVDDQWDADPVDPPDIDGPVVSVVSNVVSVVSNVNNPDDDPDDDPVVVVVVVVVSVVVVLVPPVCDPVVSNVSSCVSPNDDPDDPDDPPVPPPPPPDPPDDDDDDDDDDDDDDDDDDDDDDDDDDDDDDDDDDDDDDDDDDDDDDDDPDDDDPDDDDPDPDPDDPRDDDDDDDDDD